Protein AF-A0AAV7IK36-F1 (afdb_monomer_lite)

Organism: Cotesia glomerata (NCBI:txid32391)

pLDDT: mean 75.47, std 23.09, range [23.2, 97.0]

Foldseek 3Di:
DAADQDQALLVQQPPAPEAEEEHHNYAHQDLCSLLSHPYLHQEYAHHPYNLVPDVCSVLSNCLSRVNYQYYNNDGDDPVSNVVSCCVPPNDLLVLLVVQLVLLVVLQVVADDDPDLLDDDPPDDFAAEEEEEEDPLLPLVVVLVVVCVVCVLAEDEQAKEKQDDDDDPDPVVVRYHHDHPVVVVVCSSNSQFLGWDADLNMIITRGSVSRSVCSVSVHYYYHYDYPSRLSNNCVVPVSYDYDYRDDPDVVVVVVSVCVVVVVVVVVVVVVDDDDPPPDDDDDDDDDDDDDDDDDPPVVVVVVVVVVVVVVVPPPDDDDDDDDDDD

Secondary structu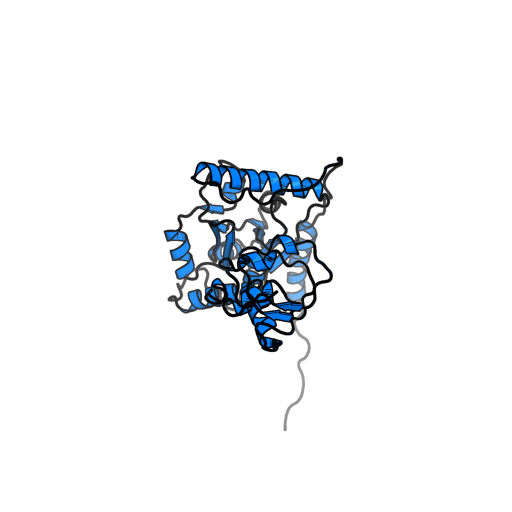re (DSSP, 8-state):
--SS-----GGGTT-TT--EEE--S-----GGGGGG--S--SEEE-TTSGGGGSTTHHHHHHHH-TT-SEETTEEPPHHHHHHHHHHHS--HHHHHHHHHHHHHHHHHHS----STT---TTSPPPPEEEEE-STTS-HHHHHHHHHHHSTTTEEEPPEEE-S-----STTGGGEEE--HHHHHHHHHTT-EEEEEEETTEEEEEETHHHHHHHHHT-EEEEE--HHHHHHHHHH-TTEEEEE---S-HHHHHHHHHHHHHHHHHHHHHTS-----S------------------HHHHHHHHHHHHHHTTSS------------

Sequence (325 aa):
MCHNNISSLKFLRDVHCLRLIDLKDNAIEDLMEVFHLDSLIYEIDLRNNPCTKWPNYKEIVLFSIPSAVFVDGSEVTESEMVSATITFNPPINLLASRGATQLTLLEQLNVPKIDDSMTSYDENSPPLIILSGPLAVKKLALGRHLFLKNSDKIKYCRSHTTRKNFTNNIENDGFYFVNHEEFHEMARNGEFLTIEEILGDSYGLHVSELVKLKKEKKIGITQLDLLATIQIKIRYPQVKLILVFTKNEEMHRQWIEDKLRIFRWIKNSSKNLWALSIHREYNINNVDSMVNKMNIVSTISNRVDVSSSYSSEIQYSNSKRFVHR

Radius of gyration: 27.06 Å; chains: 1; bounding box: 88×44×64 Å

Structure (mmCIF, N/CA/C/O backbone):
data_AF-A0AAV7IK36-F1
#
_entry.id   AF-A0AAV7IK36-F1
#
loop_
_atom_site.group_PDB
_atom_site.id
_atom_site.type_symbol
_atom_site.label_atom_id
_atom_site.label_alt_id
_atom_site.label_comp_id
_atom_site.label_asym_id
_atom_site.lab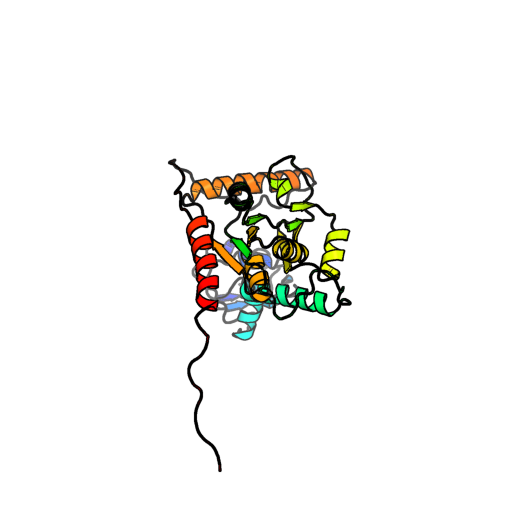el_entity_id
_atom_site.label_seq_id
_atom_site.pdbx_PDB_ins_code
_atom_site.Cartn_x
_atom_site.Cartn_y
_atom_site.Cartn_z
_atom_site.occupancy
_atom_site.B_iso_or_equiv
_atom_site.auth_seq_id
_atom_site.auth_comp_id
_atom_site.auth_asym_id
_atom_site.auth_atom_id
_atom_site.pdbx_PDB_model_num
ATOM 1 N N . MET A 1 1 ? 22.150 2.335 -35.779 1.00 50.84 1 MET A N 1
ATOM 2 C CA . MET A 1 1 ? 23.349 1.475 -35.874 1.00 50.84 1 MET A CA 1
ATOM 3 C C . MET A 1 1 ? 22.863 0.027 -35.857 1.00 50.84 1 MET A C 1
ATOM 5 O O . MET A 1 1 ? 22.999 -0.653 -34.845 1.00 50.84 1 MET A O 1
ATOM 9 N N . CYS A 1 2 ? 22.264 -0.449 -36.949 1.00 55.59 2 CYS A N 1
ATOM 10 C CA . CYS A 1 2 ? 21.876 -1.856 -37.064 1.00 55.59 2 CYS A CA 1
ATOM 11 C C . CYS A 1 2 ? 23.104 -2.739 -37.337 1.00 55.59 2 CYS A C 1
ATOM 13 O O . CYS A 1 2 ? 24.084 -2.255 -37.906 1.00 55.59 2 CYS A O 1
ATOM 15 N N . HIS A 1 3 ? 23.039 -4.017 -36.951 1.00 71.31 3 HIS A N 1
ATOM 16 C CA . HIS A 1 3 ? 24.076 -5.033 -37.199 1.00 71.31 3 HIS A CA 1
ATOM 17 C C . HIS A 1 3 ? 25.401 -4.786 -36.455 1.00 71.31 3 HIS A C 1
ATOM 19 O O . HIS A 1 3 ? 26.462 -4.667 -37.068 1.00 71.31 3 HIS A O 1
ATOM 25 N N . ASN A 1 4 ? 25.353 -4.712 -35.123 1.00 73.00 4 ASN A N 1
ATOM 26 C CA . ASN A 1 4 ? 26.551 -4.625 -34.279 1.00 73.00 4 ASN A CA 1
ATOM 27 C C . ASN A 1 4 ? 26.498 -5.665 -33.146 1.00 73.00 4 ASN A C 1
ATOM 29 O O . ASN A 1 4 ? 25.520 -6.378 -32.975 1.00 73.00 4 ASN A O 1
ATOM 33 N N . ASN A 1 5 ? 27.558 -5.749 -32.339 1.00 81.06 5 ASN A N 1
ATOM 34 C CA . ASN A 1 5 ? 27.579 -6.567 -31.119 1.00 81.06 5 ASN A CA 1
ATOM 35 C C . ASN A 1 5 ? 27.274 -5.718 -29.873 1.00 81.06 5 ASN A C 1
ATOM 37 O O . ASN A 1 5 ? 27.916 -5.881 -28.834 1.00 81.06 5 ASN A O 1
ATOM 41 N N . ILE A 1 6 ? 26.348 -4.757 -29.976 1.00 83.06 6 ILE A N 1
ATOM 42 C CA . ILE A 1 6 ? 25.999 -3.901 -28.838 1.00 83.06 6 ILE A CA 1
ATOM 43 C C . ILE A 1 6 ? 25.211 -4.738 -27.830 1.00 83.06 6 ILE A C 1
ATOM 45 O O . ILE A 1 6 ? 24.182 -5.316 -28.168 1.00 83.06 6 ILE A O 1
ATOM 49 N N . SER A 1 7 ? 25.700 -4.783 -26.593 1.00 84.62 7 SER A N 1
ATOM 50 C CA . SER A 1 7 ? 25.061 -5.476 -25.468 1.00 84.62 7 SER A CA 1
ATOM 51 C C . SER A 1 7 ? 24.636 -4.540 -24.334 1.00 84.62 7 SER A C 1
ATOM 53 O O . SER A 1 7 ? 23.906 -4.962 -23.445 1.00 84.62 7 SER A O 1
ATOM 55 N N . SER A 1 8 ? 25.065 -3.272 -24.359 1.00 86.12 8 SER A N 1
ATOM 56 C CA . SER A 1 8 ? 24.709 -2.263 -23.355 1.00 86.12 8 SER A CA 1
ATOM 57 C C . SER A 1 8 ? 24.447 -0.908 -24.001 1.00 86.12 8 SER A C 1
ATOM 59 O O . SER A 1 8 ? 25.167 -0.517 -24.915 1.00 86.12 8 SER A O 1
ATOM 61 N N . LEU A 1 9 ? 23.453 -0.180 -23.491 1.00 84.19 9 LEU A N 1
ATOM 62 C CA . LEU A 1 9 ? 23.014 1.140 -23.951 1.00 84.19 9 LEU A CA 1
ATOM 63 C C . LEU A 1 9 ? 23.494 2.284 -23.047 1.00 84.19 9 LEU A C 1
ATOM 65 O O . LEU A 1 9 ? 23.149 3.440 -23.274 1.00 84.19 9 LEU A O 1
ATOM 69 N N . LYS A 1 10 ? 24.342 2.007 -22.048 1.00 84.44 10 LYS A N 1
ATOM 70 C CA . LYS A 1 10 ? 24.858 3.016 -21.097 1.00 84.44 10 LYS A CA 1
ATOM 71 C C . LYS A 1 10 ? 25.536 4.212 -21.757 1.00 84.44 10 LYS A C 1
ATOM 73 O O . LYS A 1 10 ? 25.504 5.309 -21.208 1.00 84.44 10 LYS A O 1
ATOM 78 N N . PHE A 1 11 ? 26.138 4.011 -22.927 1.00 82.56 11 PHE A N 1
ATOM 79 C CA . PHE A 1 11 ? 26.788 5.077 -23.687 1.00 82.56 11 PHE A CA 1
ATOM 80 C C . PHE A 1 11 ? 25.801 6.123 -24.242 1.00 82.56 11 PHE A C 1
ATOM 82 O O . PHE A 1 11 ? 26.238 7.174 -24.701 1.00 82.56 11 PHE A O 1
ATOM 89 N N . LEU A 1 12 ? 24.491 5.854 -24.196 1.00 82.12 12 LEU A N 1
ATOM 90 C CA . LEU A 1 12 ? 23.428 6.747 -24.667 1.00 82.12 12 LEU A CA 1
ATOM 91 C C . LEU A 1 12 ? 22.782 7.590 -23.556 1.00 82.12 12 LEU A C 1
ATOM 93 O O . LEU A 1 12 ? 21.915 8.407 -23.862 1.00 82.12 12 LEU A O 1
ATOM 97 N N . ARG A 1 13 ? 23.216 7.437 -22.296 1.00 77.50 13 ARG A N 1
ATOM 98 C CA . ARG A 1 13 ? 22.594 8.075 -21.122 1.00 77.50 13 ARG A CA 1
ATOM 99 C C . ARG A 1 13 ? 22.476 9.597 -21.215 1.00 77.50 13 ARG A C 1
ATOM 101 O O . ARG A 1 13 ? 21.443 10.146 -20.861 1.00 77.50 13 ARG A O 1
ATOM 108 N N . ASP A 1 14 ? 23.479 10.265 -21.773 1.00 77.81 14 ASP A N 1
ATOM 109 C CA . ASP A 1 14 ? 23.528 11.735 -21.810 1.00 77.81 14 ASP A CA 1
ATOM 110 C C . ASP A 1 14 ? 23.177 12.315 -23.194 1.00 77.81 14 ASP A C 1
ATOM 112 O O . ASP A 1 14 ? 23.474 13.471 -23.509 1.00 77.81 14 ASP A O 1
ATOM 116 N N . VAL A 1 15 ? 22.573 11.510 -24.076 1.00 78.31 15 VAL A N 1
ATOM 117 C CA . VAL A 1 15 ? 22.315 11.912 -25.463 1.00 78.31 15 VAL A CA 1
ATOM 118 C C . VAL A 1 15 ? 20.877 12.398 -25.636 1.00 78.31 15 VAL A C 1
ATOM 120 O O . VAL A 1 15 ? 20.016 11.689 -26.139 1.00 78.31 15 VAL A O 1
ATOM 123 N N . HIS A 1 16 ? 20.618 13.654 -25.277 1.00 77.00 16 HIS A N 1
ATOM 124 C CA . HIS A 1 16 ? 19.259 14.220 -25.239 1.00 77.00 16 HIS A CA 1
ATOM 125 C C . HIS A 1 16 ? 18.636 14.555 -26.608 1.00 77.00 16 HIS A C 1
ATOM 127 O O . HIS A 1 16 ? 17.432 14.792 -26.694 1.00 77.00 16 HIS A O 1
ATOM 133 N N . CYS A 1 17 ? 19.429 14.585 -27.683 1.00 81.06 17 CYS A N 1
ATOM 134 C CA . CYS A 1 17 ? 18.962 14.970 -29.021 1.00 81.06 17 CYS A CA 1
ATOM 135 C C . CYS A 1 17 ? 18.544 13.781 -29.903 1.00 81.06 17 CYS A C 1
ATOM 137 O O . CYS A 1 17 ? 18.132 13.993 -31.046 1.00 81.06 17 CYS A O 1
ATOM 139 N N . LEU A 1 18 ? 18.678 12.541 -29.419 1.00 82.81 18 LEU A N 1
ATOM 140 C CA . LEU A 1 18 ? 18.300 11.362 -30.193 1.00 82.81 18 LEU A CA 1
ATOM 141 C C . LEU A 1 18 ? 16.784 11.273 -30.343 1.00 82.81 18 LEU A C 1
ATOM 143 O O . LEU A 1 18 ? 16.041 11.346 -29.370 1.00 82.81 18 LEU A O 1
ATOM 147 N N . ARG A 1 19 ? 16.349 11.101 -31.593 1.00 86.56 19 ARG A N 1
ATOM 148 C CA . ARG A 1 19 ? 14.939 10.908 -31.955 1.00 86.56 19 ARG A CA 1
ATOM 149 C C . ARG A 1 19 ? 14.671 9.552 -32.592 1.00 86.56 19 ARG A C 1
ATOM 151 O O . ARG A 1 19 ? 13.588 9.023 -32.411 1.00 86.56 19 ARG A O 1
ATOM 158 N N . LEU A 1 20 ? 15.629 8.995 -33.325 1.00 89.44 20 LEU A N 1
ATOM 159 C CA . LEU A 1 20 ? 15.491 7.701 -33.989 1.00 89.44 20 LEU A CA 1
ATOM 160 C C . LEU A 1 20 ? 16.655 6.812 -33.572 1.00 89.44 20 LEU A C 1
ATOM 162 O O . LEU A 1 20 ? 17.816 7.213 -33.688 1.00 89.44 20 LEU A O 1
ATOM 166 N N . ILE A 1 21 ? 16.337 5.616 -33.085 1.00 88.94 21 ILE A N 1
ATOM 167 C CA . ILE A 1 21 ? 17.311 4.631 -32.632 1.00 88.94 21 ILE A CA 1
ATOM 168 C C . ILE A 1 21 ? 17.033 3.291 -33.315 1.00 88.94 21 ILE A C 1
ATOM 170 O O . ILE A 1 21 ? 16.133 2.550 -32.942 1.00 88.94 21 ILE A O 1
ATOM 174 N N . ASP A 1 22 ? 17.865 2.961 -34.298 1.00 89.81 22 ASP A N 1
ATOM 175 C CA . ASP A 1 22 ? 17.895 1.630 -34.904 1.00 89.81 22 ASP A CA 1
ATOM 176 C C . ASP A 1 22 ? 18.978 0.780 -34.219 1.00 89.81 22 ASP A C 1
ATOM 178 O O . ASP A 1 22 ? 20.180 1.013 -34.420 1.00 89.81 22 ASP A O 1
ATOM 182 N N . LEU A 1 23 ? 18.540 -0.164 -33.385 1.00 89.06 23 LEU A N 1
ATOM 183 C CA . LEU A 1 23 ? 19.340 -1.155 -32.658 1.00 89.06 23 LEU A CA 1
ATOM 184 C C . LEU A 1 23 ? 19.031 -2.579 -33.135 1.00 89.06 23 LEU A C 1
ATOM 186 O O . LEU A 1 23 ? 19.345 -3.551 -32.439 1.00 89.06 23 LEU A O 1
ATOM 190 N N . LYS A 1 24 ? 18.462 -2.729 -34.331 1.00 90.56 24 LYS A N 1
ATOM 191 C CA . LYS A 1 24 ? 18.174 -4.037 -34.902 1.00 90.56 24 LYS A CA 1
ATOM 192 C C . LYS A 1 24 ? 19.445 -4.876 -35.049 1.00 90.56 24 LYS A C 1
ATOM 194 O O . LYS A 1 24 ? 20.517 -4.339 -35.346 1.00 90.56 24 LYS A O 1
ATOM 199 N N . ASP A 1 25 ? 19.313 -6.189 -34.877 1.00 88.44 25 ASP A N 1
ATOM 200 C CA . ASP A 1 25 ? 20.399 -7.152 -35.095 1.00 88.44 25 ASP A CA 1
ATOM 201 C C . ASP A 1 25 ? 21.612 -6.852 -34.187 1.00 88.44 25 ASP A C 1
ATOM 203 O O . ASP A 1 25 ? 22.734 -6.649 -34.653 1.00 88.44 25 ASP A O 1
ATOM 207 N N . ASN A 1 26 ? 21.357 -6.770 -32.875 1.00 90.06 26 ASN A N 1
ATOM 208 C CA . ASN A 1 26 ? 22.362 -6.585 -31.825 1.00 90.06 26 ASN A CA 1
ATOM 209 C C . ASN A 1 26 ? 22.289 -7.709 -30.768 1.00 90.06 26 ASN A C 1
ATOM 211 O O . ASN A 1 26 ? 21.554 -8.687 -30.916 1.00 90.06 26 ASN A O 1
ATOM 215 N N . ALA A 1 27 ? 23.084 -7.595 -29.701 1.00 89.38 27 ALA A N 1
ATOM 216 C CA . ALA A 1 27 ? 23.211 -8.596 -28.643 1.00 89.38 27 ALA A CA 1
ATOM 217 C C . ALA A 1 27 ? 22.658 -8.099 -27.291 1.00 89.38 27 ALA A C 1
ATOM 219 O O . ALA A 1 27 ? 23.205 -8.426 -26.237 1.00 89.38 27 ALA A O 1
ATOM 220 N N . ILE A 1 28 ? 21.591 -7.291 -27.306 1.00 89.12 28 ILE A N 1
ATOM 221 C CA . ILE A 1 28 ? 20.968 -6.765 -26.083 1.00 89.12 28 ILE A CA 1
ATOM 222 C C . ILE A 1 28 ? 20.142 -7.877 -25.431 1.00 89.12 28 ILE A C 1
ATOM 224 O O . ILE A 1 28 ? 19.077 -8.255 -25.923 1.00 89.12 28 ILE A O 1
ATOM 228 N N . GLU A 1 29 ? 20.646 -8.423 -24.328 1.00 88.38 29 GLU A N 1
ATOM 229 C CA . GLU A 1 29 ? 19.966 -9.471 -23.561 1.00 88.38 29 GLU A CA 1
ATOM 230 C C . GLU A 1 29 ? 19.088 -8.903 -22.444 1.00 88.38 29 GLU A C 1
ATOM 232 O O . GLU A 1 29 ? 17.954 -9.353 -22.270 1.00 88.38 29 GLU A O 1
ATOM 237 N N . ASP A 1 30 ? 19.592 -7.894 -21.731 1.00 85.50 30 ASP A N 1
ATOM 238 C CA . ASP A 1 30 ? 18.890 -7.237 -20.633 1.00 85.50 30 ASP A CA 1
ATOM 239 C C . ASP A 1 30 ? 18.020 -6.086 -21.150 1.00 85.50 30 ASP A C 1
ATOM 241 O O . ASP A 1 30 ? 18.520 -5.066 -21.629 1.00 85.50 30 ASP A O 1
ATOM 245 N N . LEU A 1 31 ? 16.699 -6.239 -21.035 1.00 84.81 31 LEU A N 1
ATOM 246 C CA . LEU A 1 31 ? 15.745 -5.202 -21.426 1.00 84.81 31 LEU A CA 1
ATOM 247 C C . LEU A 1 31 ? 15.853 -3.949 -20.542 1.00 84.81 31 LEU A C 1
ATOM 249 O O . LEU A 1 31 ? 15.466 -2.860 -20.966 1.00 84.81 31 LEU A O 1
ATOM 253 N N . MET A 1 32 ? 16.430 -4.067 -19.342 1.00 82.31 32 MET A N 1
ATOM 254 C CA . MET A 1 32 ? 16.629 -2.928 -18.449 1.00 82.31 32 MET A CA 1
ATOM 255 C C . MET A 1 32 ? 17.611 -1.891 -19.011 1.00 82.31 32 MET A C 1
ATOM 257 O O . MET A 1 32 ? 17.613 -0.746 -18.563 1.00 82.31 32 MET A O 1
ATOM 261 N N . GLU A 1 33 ? 18.408 -2.239 -20.024 1.00 83.19 33 GLU A N 1
ATOM 262 C CA . GLU A 1 33 ? 19.288 -1.282 -20.700 1.00 83.19 33 GLU A CA 1
ATOM 263 C C . GLU A 1 33 ? 18.497 -0.135 -21.362 1.00 83.19 33 GLU A C 1
ATOM 265 O O . GLU A 1 33 ? 19.028 0.963 -21.515 1.00 83.19 33 GLU A O 1
ATOM 270 N N . VAL A 1 34 ? 17.208 -0.332 -21.674 1.00 83.50 34 VAL A N 1
ATOM 271 C CA . VAL A 1 34 ? 16.316 0.714 -22.207 1.00 83.50 34 VAL A CA 1
ATOM 272 C C . VAL A 1 34 ? 16.111 1.863 -21.206 1.00 83.50 34 VAL A C 1
ATOM 274 O O . VAL A 1 34 ? 15.931 3.003 -21.622 1.00 83.50 34 VAL A O 1
ATOM 277 N N . PHE A 1 35 ? 16.240 1.629 -19.893 1.00 79.75 35 PHE A N 1
ATOM 278 C CA . PHE A 1 35 ? 16.180 2.694 -18.875 1.00 79.75 35 PHE A CA 1
ATOM 279 C C . PHE A 1 35 ? 17.391 3.633 -18.887 1.00 79.75 35 PHE A C 1
ATOM 281 O O . PHE A 1 35 ? 17.427 4.601 -18.135 1.00 79.75 35 PHE A O 1
ATOM 288 N N . HIS A 1 36 ? 18.413 3.349 -19.695 1.00 80.88 36 HIS A N 1
ATOM 289 C CA . HIS A 1 36 ? 19.501 4.291 -19.935 1.00 80.88 36 HIS A CA 1
ATOM 290 C C . HIS A 1 36 ? 19.162 5.326 -21.008 1.00 80.88 36 HIS A C 1
ATOM 292 O O . HIS A 1 36 ? 19.981 6.193 -21.275 1.00 80.88 36 HIS A O 1
ATOM 298 N N . LEU A 1 37 ? 17.992 5.249 -21.635 1.00 80.50 37 LEU A N 1
ATOM 299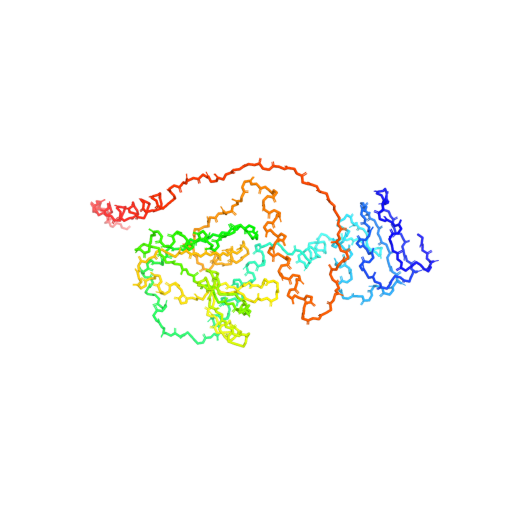 C CA . LEU A 1 37 ? 17.590 6.164 -22.689 1.00 80.50 37 LEU A CA 1
ATOM 300 C C . LEU A 1 37 ? 16.788 7.335 -22.105 1.00 80.50 37 LEU A C 1
ATOM 302 O O . LEU A 1 37 ? 15.565 7.299 -22.056 1.00 80.50 37 LEU A O 1
ATOM 306 N N . ASP A 1 38 ? 17.482 8.404 -21.711 1.00 68.81 38 ASP A N 1
ATOM 307 C CA . ASP A 1 38 ? 16.874 9.608 -21.113 1.00 68.81 38 ASP A CA 1
ATOM 308 C C . ASP A 1 38 ? 16.457 10.668 -22.165 1.00 68.81 38 ASP A C 1
ATOM 310 O O . ASP A 1 38 ? 16.406 11.870 -21.888 1.00 68.81 38 ASP A O 1
ATOM 314 N N . SER A 1 39 ? 16.197 10.256 -23.411 1.00 71.75 39 SER A N 1
ATOM 315 C CA . SER A 1 39 ? 15.910 11.157 -24.541 1.00 71.75 39 SER A CA 1
ATOM 316 C C . SER A 1 39 ? 14.495 11.010 -25.100 1.00 71.75 39 SER A C 1
ATOM 318 O O . SER A 1 39 ? 13.840 9.983 -24.931 1.00 71.75 39 SER A O 1
ATOM 320 N N . LEU A 1 40 ? 14.014 12.064 -25.772 1.00 82.38 40 LEU A N 1
ATOM 321 C CA . LEU A 1 40 ? 12.714 12.085 -26.456 1.00 82.38 40 LEU A CA 1
ATOM 322 C C . LEU A 1 40 ? 12.784 11.294 -27.770 1.00 82.38 40 LEU A C 1
ATOM 324 O O . LEU A 1 40 ? 12.802 11.864 -28.867 1.00 82.38 40 LEU A O 1
ATOM 328 N N . ILE A 1 41 ? 12.864 9.975 -27.637 1.00 88.44 41 ILE A N 1
ATOM 329 C CA . ILE A 1 41 ? 12.954 9.042 -28.752 1.00 88.44 41 ILE A CA 1
ATOM 330 C C . ILE A 1 41 ? 11.576 8.900 -29.387 1.00 88.44 41 ILE A C 1
ATOM 332 O O . ILE A 1 41 ? 10.621 8.461 -28.758 1.00 88.44 41 ILE A O 1
ATOM 336 N N . TYR A 1 42 ? 11.505 9.259 -30.661 1.00 90.44 42 TYR A N 1
ATOM 337 C CA . TYR A 1 42 ? 10.330 9.143 -31.510 1.00 90.44 42 TYR A CA 1
ATOM 338 C C . TYR A 1 42 ? 10.182 7.734 -32.104 1.00 90.44 42 TYR A C 1
ATOM 340 O O . TYR A 1 42 ? 9.068 7.230 -32.215 1.00 90.44 42 TYR A O 1
ATOM 348 N N . GLU A 1 43 ? 11.290 7.090 -32.471 1.00 93.56 43 GLU A N 1
ATOM 349 C CA . GLU A 1 43 ? 11.294 5.762 -33.092 1.00 93.56 43 GLU A CA 1
ATOM 350 C C . GLU A 1 43 ? 12.423 4.893 -32.532 1.00 93.56 43 GLU A C 1
ATOM 352 O O . GLU A 1 43 ? 13.573 5.337 -32.446 1.00 93.56 43 GLU A O 1
ATOM 357 N N . ILE A 1 44 ? 12.093 3.649 -32.173 1.00 92.62 44 ILE A N 1
ATOM 358 C CA . ILE A 1 44 ? 13.053 2.648 -31.702 1.00 92.62 44 ILE A CA 1
ATOM 359 C C . ILE A 1 44 ? 12.814 1.286 -32.365 1.00 92.62 44 ILE A C 1
ATOM 361 O O . ILE A 1 44 ? 11.686 0.804 -32.435 1.00 92.62 44 ILE A O 1
ATOM 365 N N . ASP A 1 45 ? 13.885 0.645 -32.830 1.00 92.69 45 ASP A N 1
ATOM 366 C CA . ASP A 1 45 ? 13.862 -0.720 -33.370 1.00 92.69 45 ASP A CA 1
ATOM 367 C C . ASP A 1 45 ? 14.874 -1.590 -32.622 1.00 92.69 45 ASP A C 1
ATOM 369 O O . ASP A 1 45 ? 16.074 -1.318 -32.627 1.00 92.69 45 ASP A O 1
ATOM 373 N N . LEU A 1 46 ? 14.379 -2.630 -31.964 1.00 92.75 46 LEU A N 1
ATOM 374 C CA . LEU A 1 46 ? 15.138 -3.604 -31.183 1.00 92.75 46 LEU A CA 1
ATOM 375 C C . LEU A 1 46 ? 14.951 -5.022 -31.743 1.00 92.75 46 LEU A C 1
ATOM 377 O O . LEU A 1 46 ? 15.384 -5.995 -31.114 1.00 92.75 46 LEU A O 1
ATOM 381 N N . ARG A 1 47 ? 14.345 -5.185 -32.929 1.00 93.00 47 ARG A N 1
ATOM 382 C CA . ARG A 1 47 ? 14.113 -6.509 -33.525 1.00 93.00 47 ARG A CA 1
ATOM 383 C C . ARG A 1 47 ? 15.418 -7.294 -33.636 1.00 93.00 47 ARG A C 1
ATOM 385 O O . ARG A 1 47 ? 16.503 -6.745 -33.826 1.00 93.00 47 ARG A O 1
ATOM 392 N N . ASN A 1 48 ? 15.298 -8.612 -33.527 1.00 90.38 48 ASN A N 1
ATOM 393 C CA . ASN A 1 48 ? 16.422 -9.550 -33.558 1.00 90.38 48 ASN A CA 1
ATOM 394 C C . ASN A 1 48 ? 17.435 -9.393 -32.404 1.00 90.38 48 ASN A C 1
ATOM 396 O O . ASN A 1 48 ? 18.534 -9.932 -32.494 1.00 90.38 48 ASN A O 1
ATOM 400 N N . ASN A 1 49 ? 17.060 -8.741 -31.298 1.00 90.69 49 ASN A N 1
ATOM 401 C CA . ASN A 1 49 ? 17.798 -8.817 -30.033 1.00 90.69 49 ASN A CA 1
ATOM 402 C C . ASN A 1 49 ? 17.209 -9.896 -29.104 1.00 90.69 49 ASN A C 1
ATOM 404 O O . ASN A 1 49 ? 15.990 -10.106 -29.114 1.00 90.69 49 ASN A O 1
ATOM 408 N N . PRO A 1 50 ? 18.014 -10.555 -28.248 1.00 90.94 50 PRO A N 1
ATOM 409 C CA . PRO A 1 50 ? 17.498 -11.509 -27.262 1.00 90.94 50 PRO A CA 1
ATOM 410 C C . PRO A 1 50 ? 16.443 -10.923 -26.303 1.00 90.94 50 PRO A C 1
ATOM 412 O O . PRO A 1 50 ? 15.514 -11.640 -25.924 1.00 90.94 50 PRO A O 1
ATOM 415 N N . CYS A 1 51 ? 16.524 -9.627 -25.972 1.00 89.25 51 CYS A N 1
ATOM 416 C CA . CYS A 1 51 ? 15.567 -8.934 -25.100 1.00 89.25 51 CYS A CA 1
ATOM 417 C C . CYS A 1 51 ? 14.117 -8.946 -25.623 1.00 89.25 51 CYS A C 1
ATOM 419 O O . CYS A 1 51 ? 13.180 -8.893 -24.830 1.00 89.25 51 CYS A O 1
ATOM 421 N N . THR A 1 52 ? 13.906 -9.118 -26.933 1.00 90.69 52 THR A N 1
ATOM 422 C CA . THR A 1 52 ? 12.563 -9.200 -27.548 1.00 90.69 52 THR A CA 1
ATOM 423 C C . THR A 1 52 ? 11.735 -10.396 -27.066 1.00 90.69 52 THR A C 1
ATOM 425 O O . THR A 1 52 ? 10.518 -10.417 -27.228 1.00 90.69 52 THR A O 1
ATOM 428 N N . LYS A 1 53 ? 12.375 -11.401 -26.452 1.00 91.50 53 LYS A N 1
ATOM 429 C CA . LYS A 1 53 ? 11.709 -12.588 -25.889 1.00 91.50 53 LYS A CA 1
ATOM 430 C C . LYS A 1 53 ? 11.204 -12.387 -24.457 1.00 91.50 53 LYS A C 1
ATOM 432 O O . LYS A 1 53 ? 10.621 -13.312 -23.893 1.00 91.50 53 LYS A O 1
ATOM 437 N N . TRP A 1 54 ? 11.463 -11.232 -23.844 1.00 89.88 54 TRP A N 1
ATOM 438 C CA . TRP A 1 54 ? 11.044 -10.963 -22.471 1.00 89.88 54 TRP A CA 1
ATOM 439 C C . TRP A 1 54 ? 9.515 -10.864 -22.355 1.00 89.88 54 TRP A C 1
ATOM 441 O O . TRP A 1 54 ? 8.850 -10.373 -23.272 1.00 89.88 54 TRP A O 1
ATOM 451 N N . PRO A 1 55 ? 8.931 -11.300 -21.223 1.00 89.19 55 PRO A N 1
ATOM 452 C CA . PRO A 1 55 ? 7.513 -11.086 -20.966 1.00 89.19 55 PRO A CA 1
ATOM 453 C C . PRO A 1 55 ? 7.224 -9.584 -20.882 1.00 89.19 55 PRO A C 1
ATOM 455 O O . PRO A 1 55 ? 7.988 -8.836 -20.274 1.00 89.19 55 PRO A O 1
ATOM 458 N N . ASN A 1 56 ? 6.109 -9.155 -21.473 1.00 87.56 56 ASN A N 1
ATOM 459 C CA . ASN A 1 56 ? 5.703 -7.748 -21.556 1.00 87.56 56 ASN A CA 1
ATOM 460 C C . ASN A 1 56 ? 6.759 -6.835 -22.208 1.00 87.56 56 ASN A C 1
ATOM 462 O O . ASN A 1 56 ? 6.863 -5.660 -21.862 1.00 87.56 56 ASN A O 1
ATOM 466 N N . TYR A 1 57 ? 7.582 -7.379 -23.113 1.00 92.06 57 TYR A N 1
ATOM 467 C CA . TYR A 1 57 ? 8.668 -6.641 -23.759 1.00 92.06 57 TYR A CA 1
ATOM 468 C C . TYR A 1 57 ? 8.192 -5.299 -24.339 1.00 92.06 57 TYR A C 1
ATOM 470 O O . TYR A 1 57 ? 8.765 -4.256 -24.023 1.00 92.06 57 TYR A O 1
ATOM 478 N N . LYS A 1 58 ? 7.112 -5.314 -25.132 1.00 91.50 58 LYS A N 1
ATOM 479 C CA . LYS A 1 58 ? 6.591 -4.107 -25.782 1.00 91.50 58 LYS A CA 1
ATOM 480 C C . LYS A 1 58 ? 6.117 -3.098 -24.738 1.00 91.50 58 LYS A C 1
ATOM 482 O O . LYS A 1 58 ? 6.464 -1.927 -24.820 1.00 91.50 58 LYS A O 1
ATOM 487 N N . GLU A 1 59 ? 5.384 -3.541 -23.723 1.00 87.94 59 GLU A N 1
ATOM 488 C CA . GLU A 1 59 ? 4.882 -2.676 -22.661 1.00 87.94 59 GLU A CA 1
ATOM 489 C C . GLU A 1 59 ? 6.017 -2.060 -21.832 1.00 87.94 59 GLU A C 1
ATOM 491 O O . GLU A 1 59 ? 5.907 -0.904 -21.434 1.00 87.94 59 GLU A O 1
ATOM 496 N N . ILE A 1 60 ? 7.111 -2.789 -21.585 1.00 86.50 60 ILE A N 1
ATOM 497 C CA . ILE A 1 60 ? 8.288 -2.255 -20.881 1.00 86.50 60 ILE A CA 1
ATOM 498 C C . ILE A 1 60 ? 8.941 -1.158 -21.721 1.00 86.50 60 ILE A C 1
ATOM 500 O O . ILE A 1 60 ? 9.200 -0.080 -21.198 1.00 86.50 60 ILE A O 1
ATOM 504 N N . VAL A 1 61 ? 9.145 -1.392 -23.023 1.00 89.62 61 VAL A N 1
ATOM 505 C CA . VAL A 1 61 ? 9.710 -0.380 -23.932 1.00 89.62 61 VAL A CA 1
ATOM 506 C C . VAL A 1 61 ? 8.841 0.879 -23.957 1.00 89.62 61 VAL A C 1
ATOM 508 O O . VAL A 1 61 ? 9.364 1.979 -23.803 1.00 89.62 61 VAL A O 1
ATOM 511 N N . LEU A 1 62 ? 7.520 0.727 -24.081 1.00 89.69 62 LEU A N 1
ATOM 512 C CA . LEU A 1 62 ? 6.576 1.851 -24.080 1.00 89.69 62 LEU A CA 1
ATOM 513 C C . LEU A 1 62 ? 6.531 2.593 -22.740 1.00 89.69 62 LEU A C 1
ATOM 515 O O . LEU A 1 62 ? 6.401 3.814 -22.710 1.00 89.69 62 LEU A O 1
ATOM 519 N N . PHE A 1 63 ? 6.650 1.872 -21.625 1.00 84.38 63 PHE A N 1
ATOM 520 C CA . PHE A 1 63 ? 6.697 2.477 -20.299 1.00 84.38 63 PHE A CA 1
ATOM 521 C C . PHE A 1 63 ? 8.001 3.247 -20.061 1.00 84.38 63 PHE A C 1
ATOM 523 O O . PHE A 1 63 ? 7.974 4.339 -19.494 1.00 84.38 63 PHE A O 1
ATOM 530 N N . SER A 1 64 ? 9.134 2.696 -20.502 1.00 83.62 64 SER A N 1
ATOM 531 C CA . SER A 1 64 ? 10.444 3.340 -20.400 1.00 83.62 64 SER A CA 1
ATOM 532 C C . SER A 1 64 ? 10.576 4.536 -21.345 1.00 83.62 64 SER A C 1
ATOM 534 O O . SER A 1 64 ? 11.191 5.532 -20.975 1.00 83.62 64 SER A O 1
ATOM 536 N N . ILE A 1 65 ? 9.984 4.463 -22.542 1.00 86.06 65 ILE A N 1
ATOM 537 C CA . ILE A 1 65 ? 10.059 5.498 -23.580 1.00 86.06 65 ILE A CA 1
ATOM 538 C C . ILE A 1 65 ? 8.643 5.964 -23.955 1.00 86.06 65 ILE A C 1
ATOM 540 O O . ILE A 1 65 ? 8.140 5.653 -25.036 1.00 86.06 65 ILE A O 1
ATOM 544 N N . PRO A 1 66 ? 7.992 6.786 -23.115 1.00 85.06 66 PRO A N 1
ATOM 545 C CA . PRO A 1 66 ? 6.622 7.228 -23.368 1.00 85.06 66 PRO A CA 1
ATOM 546 C C . PRO A 1 66 ? 6.474 8.196 -24.553 1.00 85.06 66 PRO A C 1
ATOM 548 O O . PRO A 1 66 ? 5.359 8.570 -24.903 1.00 85.06 66 PRO A O 1
ATOM 551 N N . SER A 1 67 ? 7.588 8.627 -25.154 1.00 88.75 67 SER A N 1
ATOM 552 C CA . SER A 1 67 ? 7.612 9.498 -26.338 1.00 88.75 67 SER A CA 1
ATOM 553 C C . SER A 1 67 ? 7.669 8.742 -27.672 1.00 88.75 67 SER A C 1
ATOM 555 O O . SER A 1 67 ? 7.535 9.378 -28.720 1.00 88.75 67 SER A O 1
ATOM 557 N N . ALA A 1 68 ? 7.832 7.413 -27.645 1.00 90.56 68 ALA A N 1
ATOM 558 C CA . ALA A 1 68 ? 7.946 6.600 -28.848 1.00 90.56 68 ALA A CA 1
ATOM 559 C C . ALA A 1 68 ? 6.608 6.517 -29.596 1.00 90.56 68 ALA A C 1
ATOM 561 O O . ALA A 1 68 ? 5.595 6.089 -29.048 1.00 90.56 68 ALA A O 1
ATOM 562 N N . VAL A 1 69 ? 6.629 6.896 -30.873 1.00 92.69 69 VAL A N 1
ATOM 563 C CA . VAL A 1 69 ? 5.503 6.770 -31.811 1.00 92.69 69 VAL A CA 1
ATOM 564 C C . VAL A 1 69 ? 5.634 5.500 -32.645 1.00 92.69 69 VAL A C 1
ATOM 566 O O . VAL A 1 69 ? 4.629 4.904 -33.019 1.00 92.69 69 VAL A O 1
ATOM 569 N N . PHE A 1 70 ? 6.865 5.043 -32.884 1.00 94.62 70 PHE A N 1
ATOM 570 C CA . PHE A 1 70 ? 7.146 3.800 -33.596 1.00 94.62 70 PHE A CA 1
ATOM 571 C C . PHE A 1 70 ? 8.044 2.886 -32.762 1.00 94.62 70 PHE A C 1
ATOM 573 O O . PHE A 1 70 ? 9.113 3.295 -32.305 1.00 94.62 70 PHE A O 1
ATOM 580 N N . VAL A 1 71 ? 7.619 1.633 -32.593 1.00 93.56 71 VAL A N 1
ATOM 581 C CA . VAL A 1 71 ? 8.402 0.570 -31.949 1.00 93.56 71 VAL A CA 1
ATOM 582 C C . VAL A 1 71 ? 8.467 -0.628 -32.885 1.00 93.56 71 VAL A C 1
ATOM 584 O O . VAL A 1 71 ? 7.435 -1.125 -33.337 1.00 93.56 71 VAL A O 1
ATOM 587 N N . ASP A 1 72 ? 9.679 -1.090 -33.190 1.00 93.19 72 ASP A N 1
ATOM 588 C CA . ASP A 1 72 ? 9.940 -2.254 -34.049 1.00 93.19 72 ASP A CA 1
ATOM 589 C C . ASP A 1 72 ? 9.287 -2.142 -35.445 1.00 93.19 72 ASP A C 1
ATOM 591 O O . ASP A 1 72 ? 8.869 -3.129 -36.060 1.00 93.19 72 ASP A O 1
ATOM 595 N N . GLY A 1 73 ? 9.191 -0.906 -35.950 1.00 89.50 73 GLY A N 1
ATOM 596 C CA . GLY A 1 73 ? 8.563 -0.564 -37.229 1.00 89.50 73 GLY A CA 1
ATOM 597 C C . GLY A 1 73 ? 7.030 -0.554 -37.213 1.00 89.50 73 GLY A C 1
ATOM 598 O O . GLY A 1 73 ? 6.421 -0.425 -38.273 1.00 89.50 73 GLY A O 1
ATOM 599 N N . SER A 1 74 ? 6.401 -0.702 -36.044 1.00 92.88 74 SER A N 1
ATOM 600 C CA . SER A 1 74 ? 4.949 -0.596 -35.867 1.00 92.88 74 SER A CA 1
ATOM 601 C C . SER A 1 74 ? 4.589 0.711 -35.167 1.00 92.88 74 SER A C 1
ATOM 603 O O . SER A 1 74 ? 5.239 1.088 -34.192 1.00 92.88 74 SER A O 1
ATOM 605 N N . GLU A 1 75 ? 3.542 1.385 -35.644 1.00 95.06 75 GLU A N 1
ATOM 606 C CA . GLU A 1 75 ? 2.980 2.550 -34.958 1.00 95.06 75 GLU A CA 1
ATOM 607 C C . GLU A 1 75 ? 2.384 2.125 -33.611 1.00 95.06 75 GLU A C 1
ATOM 609 O O . GLU A 1 75 ? 1.708 1.097 -33.503 1.00 95.06 75 GLU A O 1
ATOM 614 N N . VAL A 1 76 ? 2.671 2.904 -32.575 1.00 94.31 76 VAL A N 1
ATOM 615 C CA . VAL A 1 76 ? 2.179 2.674 -31.222 1.00 94.31 76 VAL A CA 1
ATOM 616 C C . VAL A 1 76 ? 0.794 3.287 -31.088 1.00 94.31 76 VAL A C 1
ATOM 618 O O . VAL A 1 76 ? 0.596 4.478 -31.320 1.00 94.31 76 VAL A O 1
ATOM 621 N N . THR A 1 77 ? -0.175 2.485 -30.657 1.00 94.62 77 THR A N 1
ATOM 622 C CA . THR A 1 77 ? -1.533 2.987 -30.417 1.00 94.62 77 THR A CA 1
ATOM 623 C C . THR A 1 77 ? -1.678 3.588 -29.017 1.00 94.62 77 THR A C 1
ATOM 625 O O . THR A 1 77 ? -1.024 3.160 -28.062 1.00 94.62 77 THR A O 1
ATOM 628 N N . GLU A 1 78 ? -2.614 4.528 -28.844 1.00 91.19 78 GLU A N 1
ATOM 629 C CA . GLU A 1 78 ? -2.932 5.090 -27.519 1.00 91.19 78 GLU A CA 1
ATOM 630 C C . GLU A 1 78 ? -3.330 4.001 -26.509 1.00 91.19 78 GLU A C 1
ATOM 632 O O . GLU A 1 78 ? -2.958 4.060 -25.337 1.00 91.19 78 GLU A O 1
ATOM 637 N N . SER A 1 79 ? -4.045 2.965 -26.963 1.00 93.25 79 SER A N 1
ATOM 638 C CA . SER A 1 79 ? -4.447 1.839 -26.114 1.00 93.25 79 SER A CA 1
ATOM 639 C C . SER A 1 79 ? -3.247 1.057 -25.573 1.00 93.25 79 SER A C 1
ATOM 641 O O . SER A 1 79 ? -3.281 0.611 -24.426 1.00 93.25 79 SER A O 1
ATOM 643 N N . GLU A 1 80 ? -2.193 0.878 -26.370 1.00 93.06 80 GLU A N 1
ATOM 644 C CA . GLU A 1 80 ? -0.969 0.188 -25.945 1.00 93.06 80 GLU A CA 1
ATOM 645 C C . GLU A 1 80 ? -0.185 1.028 -24.934 1.00 93.06 80 GLU A C 1
ATOM 647 O O . GLU A 1 80 ? 0.231 0.504 -23.901 1.00 93.06 80 GLU A O 1
ATOM 652 N N . MET A 1 81 ? -0.075 2.340 -25.168 1.00 89.06 81 MET A N 1
ATOM 653 C CA . MET A 1 81 ? 0.541 3.284 -24.225 1.00 89.06 81 MET A CA 1
ATOM 654 C C . MET A 1 81 ? -0.166 3.305 -22.870 1.00 89.06 81 MET A C 1
ATOM 656 O O . MET A 1 81 ? 0.469 3.249 -21.810 1.00 89.06 81 MET A O 1
ATOM 660 N N . VAL A 1 82 ? -1.498 3.368 -22.893 1.00 87.69 82 VAL A N 1
ATOM 661 C CA . VAL A 1 82 ? -2.316 3.330 -21.679 1.00 87.69 82 VAL A CA 1
ATOM 662 C C . VAL A 1 82 ? -2.164 1.979 -20.978 1.00 87.69 82 VAL A C 1
ATOM 664 O O . VAL A 1 82 ? -1.983 1.952 -19.761 1.00 87.69 82 VAL A O 1
ATOM 667 N N . SER A 1 83 ? -2.171 0.867 -21.719 1.00 89.50 83 SER A N 1
ATOM 668 C CA . SER A 1 83 ? -1.974 -0.478 -21.160 1.00 89.50 83 SER A CA 1
ATOM 669 C C . SER A 1 83 ? -0.612 -0.624 -20.476 1.00 89.50 83 SER A C 1
ATOM 671 O O . SER A 1 83 ? -0.545 -1.067 -19.328 1.00 89.50 83 SER A O 1
ATOM 673 N N . ALA A 1 84 ? 0.465 -0.180 -21.129 1.00 84.88 84 ALA A N 1
ATOM 674 C CA . ALA A 1 84 ? 1.816 -0.191 -20.575 1.00 84.88 84 ALA A CA 1
ATOM 675 C C . ALA A 1 84 ? 1.900 0.635 -19.283 1.00 84.88 84 ALA A C 1
ATOM 677 O O . ALA A 1 84 ? 2.367 0.152 -18.249 1.00 84.88 84 ALA A O 1
ATOM 678 N N . THR A 1 85 ? 1.344 1.848 -19.308 1.00 80.81 85 THR A N 1
ATOM 679 C CA . THR A 1 85 ? 1.305 2.737 -18.140 1.00 80.81 85 THR A CA 1
ATOM 680 C C . THR A 1 85 ? 0.529 2.109 -16.982 1.00 80.81 85 THR A C 1
ATOM 682 O O . THR A 1 85 ? 1.014 2.094 -15.856 1.00 80.81 85 THR A O 1
ATOM 685 N N . ILE A 1 86 ? -0.654 1.541 -17.238 1.00 81.25 86 ILE A N 1
ATOM 686 C CA . ILE A 1 86 ? -1.474 0.879 -16.211 1.00 81.25 86 ILE A CA 1
ATOM 687 C C . ILE A 1 86 ? -0.787 -0.377 -15.664 1.00 81.25 86 ILE A C 1
ATOM 689 O O . ILE A 1 86 ? -0.962 -0.703 -14.491 1.00 81.25 86 ILE A O 1
ATOM 693 N N . THR A 1 87 ? -0.029 -1.088 -16.494 1.00 80.12 87 THR A N 1
ATOM 694 C CA . THR A 1 87 ? 0.655 -2.324 -16.101 1.00 80.12 87 THR A CA 1
ATOM 695 C C . THR A 1 87 ? 1.788 -2.046 -15.116 1.00 80.12 87 THR A C 1
ATOM 697 O O . THR A 1 87 ? 1.871 -2.719 -14.090 1.00 80.12 87 THR A O 1
ATOM 700 N N . PHE A 1 88 ? 2.622 -1.036 -15.381 1.00 77.81 88 PHE A N 1
ATOM 701 C CA . PHE A 1 88 ? 3.816 -0.760 -14.570 1.00 77.81 88 PHE A CA 1
ATOM 702 C C . PHE A 1 88 ? 3.639 0.352 -13.532 1.00 77.81 88 PHE A C 1
ATOM 704 O O . PHE A 1 88 ? 4.306 0.333 -12.500 1.00 77.81 88 PHE A O 1
ATOM 711 N N . ASN A 1 89 ? 2.731 1.300 -13.764 1.00 77.81 89 ASN A N 1
ATOM 712 C CA . ASN A 1 89 ? 2.427 2.386 -12.834 1.00 77.81 89 ASN A CA 1
ATOM 713 C C . ASN A 1 89 ? 0.914 2.679 -12.777 1.00 77.81 89 ASN A C 1
ATOM 715 O O . ASN A 1 89 ? 0.456 3.753 -13.184 1.00 77.81 89 ASN A O 1
ATOM 719 N N . PRO A 1 90 ? 0.104 1.719 -12.293 1.00 78.50 90 PRO A N 1
ATOM 720 C CA . PRO A 1 90 ? -1.338 1.895 -12.192 1.00 78.50 90 PRO A CA 1
ATOM 721 C C . PRO A 1 90 ? -1.696 3.081 -11.283 1.00 78.50 90 PRO A C 1
ATOM 723 O O . PRO A 1 90 ? -1.124 3.232 -10.199 1.00 78.50 90 PRO A O 1
ATOM 726 N N . PRO A 1 91 ? -2.700 3.898 -11.652 1.00 81.75 91 PRO A N 1
ATOM 727 C CA . PRO A 1 91 ? -3.124 5.012 -10.817 1.00 81.75 91 PRO A CA 1
ATOM 728 C C . PRO A 1 91 ? -3.661 4.509 -9.471 1.00 81.75 91 PRO A C 1
ATOM 730 O O . PRO A 1 91 ? -4.377 3.507 -9.396 1.00 81.75 91 PRO A O 1
ATOM 733 N N . ILE A 1 92 ? -3.381 5.250 -8.396 1.00 81.12 92 ILE A N 1
ATOM 734 C CA . ILE A 1 92 ? -3.711 4.841 -7.020 1.00 81.12 92 ILE A CA 1
ATOM 735 C C . ILE A 1 92 ? -5.202 4.528 -6.811 1.00 81.12 92 ILE A C 1
ATOM 737 O O . ILE A 1 92 ? -5.544 3.603 -6.081 1.00 81.12 92 ILE A O 1
ATOM 741 N N . ASN A 1 93 ? -6.099 5.247 -7.495 1.00 86.31 93 ASN A N 1
ATOM 742 C CA . ASN A 1 93 ? -7.541 5.002 -7.426 1.00 86.31 93 ASN A CA 1
ATOM 743 C C . ASN A 1 93 ? -7.926 3.641 -8.022 1.00 86.31 93 ASN A C 1
ATOM 745 O O . ASN A 1 93 ? -8.824 2.980 -7.502 1.00 86.31 93 ASN A O 1
ATOM 749 N N . LEU A 1 94 ? -7.242 3.206 -9.087 1.00 88.38 94 LEU A N 1
ATOM 750 C CA . LEU A 1 94 ? -7.461 1.892 -9.692 1.00 88.38 94 LEU A CA 1
ATOM 751 C C . LEU A 1 94 ? -6.967 0.785 -8.759 1.00 88.38 94 LEU A C 1
ATOM 753 O O . LEU A 1 94 ? -7.688 -0.186 -8.544 1.00 88.38 94 LEU A O 1
ATOM 757 N N . LEU A 1 95 ? -5.784 0.951 -8.157 1.00 86.12 95 LEU A N 1
ATOM 758 C CA . LEU A 1 95 ? -5.267 0.019 -7.149 1.00 86.12 95 LEU A CA 1
ATOM 759 C C . LEU A 1 95 ? -6.212 -0.093 -5.950 1.00 86.12 95 LEU A C 1
ATOM 761 O O . LEU A 1 95 ? -6.559 -1.198 -5.539 1.00 86.12 95 LEU A O 1
ATOM 765 N N . ALA A 1 96 ? -6.683 1.043 -5.431 1.00 89.94 96 ALA A N 1
ATOM 766 C CA . ALA A 1 96 ? -7.622 1.071 -4.319 1.00 89.94 96 ALA A CA 1
ATOM 767 C C . ALA A 1 96 ? -8.949 0.388 -4.677 1.00 89.94 96 ALA A C 1
ATOM 769 O O . ALA A 1 96 ? -9.481 -0.382 -3.885 1.00 89.94 96 ALA A O 1
ATOM 770 N N . SER A 1 97 ? -9.464 0.625 -5.885 1.00 93.44 97 SER A N 1
ATOM 771 C CA . SER A 1 97 ? -10.704 -0.002 -6.352 1.00 93.44 97 SER A CA 1
ATOM 772 C C . SER A 1 97 ? -10.549 -1.512 -6.512 1.00 93.44 97 SER A C 1
ATOM 774 O O . SER A 1 97 ? -11.431 -2.258 -6.093 1.00 93.44 97 SER A O 1
ATOM 776 N N . ARG A 1 98 ? -9.415 -1.982 -7.054 1.00 94.19 98 ARG A N 1
ATOM 777 C CA . ARG A 1 98 ? -9.096 -3.415 -7.154 1.00 94.19 98 ARG A CA 1
ATOM 778 C C . ARG A 1 98 ? -9.021 -4.066 -5.775 1.00 94.19 98 ARG A C 1
ATOM 780 O O . ARG A 1 98 ? -9.691 -5.070 -5.561 1.00 94.19 98 ARG A O 1
ATOM 787 N N . GLY A 1 99 ? -8.280 -3.466 -4.841 1.00 93.19 99 GLY A N 1
ATOM 788 C CA . GLY A 1 99 ? -8.162 -3.967 -3.468 1.00 93.19 99 GLY A CA 1
ATOM 789 C C . GLY A 1 99 ? -9.509 -4.005 -2.745 1.00 93.19 99 GLY A C 1
ATOM 790 O O . GLY A 1 99 ? -9.892 -5.037 -2.202 1.00 93.19 99 GLY A O 1
ATOM 791 N N . ALA A 1 100 ? -10.287 -2.923 -2.823 1.00 93.75 100 ALA A N 1
ATOM 792 C CA . ALA A 1 100 ? -11.618 -2.872 -2.227 1.00 93.75 100 ALA A CA 1
ATOM 793 C C . ALA A 1 100 ? -12.565 -3.927 -2.823 1.00 93.75 100 ALA A C 1
ATOM 795 O O . ALA A 1 100 ? -13.252 -4.618 -2.077 1.00 93.75 100 ALA A O 1
ATOM 796 N N . THR A 1 101 ? -12.556 -4.093 -4.150 1.00 95.12 101 THR A N 1
ATOM 797 C CA . THR A 1 101 ? -13.372 -5.100 -4.850 1.00 95.12 101 THR A CA 1
ATOM 798 C C . THR A 1 101 ? -12.965 -6.516 -4.456 1.00 95.12 101 THR A C 1
ATOM 800 O O . THR A 1 101 ? -13.829 -7.347 -4.197 1.00 95.12 101 THR A O 1
ATOM 803 N N . GLN A 1 102 ? -11.662 -6.792 -4.369 1.00 94.75 102 GLN A N 1
ATOM 804 C CA . GLN A 1 102 ? -11.149 -8.091 -3.942 1.00 94.75 102 GLN A CA 1
ATOM 805 C C . GLN A 1 102 ? -11.609 -8.432 -2.522 1.00 94.75 102 GLN A C 1
ATOM 807 O O . GLN A 1 102 ? -12.067 -9.545 -2.283 1.00 94.75 102 GLN A O 1
ATOM 812 N N . LEU A 1 103 ? -11.529 -7.480 -1.591 1.00 93.31 103 LEU A N 1
ATOM 813 C CA . LEU A 1 103 ? -11.970 -7.700 -0.215 1.00 93.31 103 LEU A CA 1
ATOM 814 C C . LEU A 1 103 ? -13.488 -7.886 -0.121 1.00 93.31 103 LEU A C 1
ATOM 816 O O . LEU A 1 103 ? -13.940 -8.792 0.570 1.00 93.31 103 LEU A O 1
ATOM 820 N N . THR A 1 104 ? -14.271 -7.099 -0.862 1.00 91.81 104 THR A N 1
ATOM 821 C CA . THR A 1 104 ? -15.728 -7.282 -0.942 1.00 91.81 104 THR A CA 1
ATOM 822 C C . THR A 1 104 ? -16.103 -8.635 -1.553 1.00 91.81 104 THR A C 1
ATOM 824 O O . THR A 1 104 ? -17.037 -9.274 -1.080 1.00 91.81 104 THR A O 1
ATOM 827 N N . LEU A 1 105 ? -15.370 -9.115 -2.562 1.00 93.50 105 LEU A N 1
ATOM 828 C CA . LEU A 1 105 ? -15.576 -10.454 -3.118 1.00 93.50 105 LEU A CA 1
ATOM 829 C C . LEU A 1 105 ? -15.274 -11.539 -2.077 1.00 93.50 105 LEU A C 1
ATOM 831 O O . LEU A 1 105 ? -16.055 -12.474 -1.933 1.00 93.50 105 LEU A O 1
ATOM 835 N N . LEU A 1 106 ? -14.168 -11.414 -1.337 1.00 92.31 106 LEU A N 1
ATOM 836 C CA . LEU A 1 106 ? -13.822 -12.358 -0.271 1.00 92.31 106 LEU A CA 1
ATOM 837 C C . LEU A 1 106 ? -14.893 -12.378 0.825 1.00 92.31 106 LEU A C 1
ATOM 839 O O . LEU A 1 106 ? -15.302 -13.453 1.244 1.00 92.31 106 LEU A O 1
ATOM 843 N N . GLU A 1 107 ? -15.418 -11.224 1.235 1.00 88.75 107 GLU A N 1
ATOM 844 C CA . GLU A 1 107 ? -16.559 -11.159 2.160 1.00 88.75 107 GLU A CA 1
ATOM 845 C C . GLU A 1 107 ? -17.791 -11.902 1.631 1.00 88.75 107 GLU A C 1
ATOM 847 O O . GLU A 1 107 ? -18.422 -12.642 2.378 1.00 88.75 107 GLU A O 1
ATOM 852 N N . GLN A 1 108 ? -18.122 -11.740 0.346 1.00 89.25 108 GLN A N 1
ATOM 853 C CA . GLN A 1 108 ? -19.298 -12.367 -0.271 1.00 89.25 108 GLN A CA 1
ATOM 854 C C . GLN A 1 108 ? -19.157 -13.877 -0.489 1.00 89.25 108 GLN A C 1
ATOM 856 O O . GLN A 1 108 ? -20.161 -14.588 -0.500 1.00 89.25 108 GLN A O 1
ATOM 861 N N . LEU A 1 109 ? -17.935 -14.369 -0.705 1.00 90.44 109 LEU A N 1
ATOM 862 C CA . LEU A 1 109 ? -17.671 -15.796 -0.909 1.00 90.44 109 LEU A CA 1
ATOM 863 C C . LEU A 1 109 ? -17.736 -16.601 0.393 1.00 90.44 109 LEU A C 1
ATOM 865 O O . LEU A 1 109 ? -17.924 -17.818 0.346 1.00 90.44 109 LEU A O 1
ATOM 869 N N . ASN A 1 110 ? -17.580 -15.948 1.543 1.00 85.19 110 ASN A N 1
ATOM 870 C CA . ASN A 1 110 ? -17.644 -16.610 2.836 1.00 85.19 110 ASN A CA 1
ATOM 871 C C . ASN A 1 110 ? -19.070 -16.649 3.377 1.00 85.19 110 ASN A C 1
ATOM 873 O O . ASN A 1 110 ? -19.876 -15.748 3.150 1.00 85.19 110 ASN A O 1
ATOM 877 N N . VAL A 1 111 ? -19.380 -17.705 4.134 1.00 76.06 111 VAL A N 1
ATOM 878 C CA . VAL A 1 111 ? -20.659 -17.789 4.844 1.00 76.06 111 VAL A CA 1
ATOM 879 C C . VAL A 1 111 ? -20.733 -16.597 5.802 1.00 76.06 111 VAL A C 1
ATOM 881 O O . VAL A 1 111 ? -19.833 -16.463 6.639 1.00 76.06 111 VAL A O 1
ATOM 884 N N . PRO A 1 112 ? -21.767 -15.739 5.708 1.00 65.44 112 PRO A N 1
ATOM 885 C CA . PRO A 1 112 ? -21.892 -14.596 6.594 1.00 65.44 112 PRO A CA 1
ATOM 886 C C . PRO A 1 112 ? -21.947 -15.102 8.032 1.00 65.44 112 PRO A C 1
ATOM 888 O O . PRO A 1 112 ? -22.879 -15.803 8.434 1.00 65.44 112 PRO A O 1
ATOM 891 N N . LYS A 1 113 ? -20.913 -14.775 8.809 1.00 64.06 113 LYS A N 1
ATOM 892 C CA . LYS A 1 113 ? -20.914 -15.016 10.248 1.00 64.06 113 LYS A CA 1
ATOM 893 C C . LYS A 1 113 ? -21.929 -14.040 10.837 1.00 64.06 113 LYS A C 1
ATOM 895 O O . LYS A 1 113 ? -21.724 -12.832 10.791 1.00 64.06 113 LYS A O 1
ATOM 900 N N . ILE A 1 114 ? -23.049 -14.557 11.339 1.00 60.97 114 ILE A N 1
ATOM 901 C CA . ILE A 1 114 ? -23.998 -13.749 12.108 1.00 60.97 114 ILE A CA 1
ATOM 902 C C . ILE A 1 114 ? -23.321 -13.460 13.449 1.00 60.97 114 ILE A C 1
ATOM 904 O O . ILE A 1 114 ? -23.321 -14.303 14.345 1.00 60.97 114 ILE A O 1
ATOM 908 N N . ASP A 1 115 ? -22.685 -12.302 13.559 1.00 61.69 115 ASP A N 1
ATOM 909 C CA . ASP A 1 115 ? -22.032 -11.820 14.773 1.00 61.69 115 ASP A CA 1
ATOM 910 C C . ASP A 1 115 ? -22.529 -10.406 15.135 1.00 61.69 115 ASP A C 1
ATOM 912 O O . ASP A 1 115 ? -23.314 -9.796 14.407 1.00 61.69 115 ASP A O 1
ATOM 916 N N . ASP A 1 116 ? -22.057 -9.861 16.262 1.00 58.53 116 ASP A N 1
ATOM 917 C CA . ASP A 1 116 ? -22.374 -8.495 16.719 1.00 58.53 116 ASP A CA 1
ATOM 918 C C . ASP A 1 116 ? -21.977 -7.395 15.698 1.00 58.53 116 ASP A C 1
ATOM 920 O O . ASP A 1 116 ? -22.298 -6.218 15.901 1.00 58.53 116 ASP A O 1
ATOM 924 N N . SER A 1 117 ? -21.251 -7.736 14.620 1.00 51.88 117 SER A N 1
ATOM 925 C CA . SER A 1 117 ? -20.919 -6.814 13.528 1.00 51.88 117 SER A CA 1
ATOM 926 C C . SER A 1 117 ? -22.084 -6.570 12.571 1.00 51.88 117 SER A C 1
ATOM 928 O O . SER A 1 117 ? -22.122 -5.517 11.930 1.00 51.88 117 SER A O 1
ATOM 930 N N . MET A 1 118 ? -23.061 -7.484 12.521 1.00 56.53 118 MET A N 1
ATOM 931 C CA . MET A 1 118 ? -24.292 -7.328 11.752 1.00 56.53 118 MET A CA 1
ATOM 932 C C . MET A 1 118 ? -25.143 -6.220 12.377 1.00 56.53 118 MET A C 1
ATOM 934 O O . MET A 1 118 ? -25.786 -6.382 13.413 1.00 56.53 118 MET A O 1
ATOM 938 N N . THR A 1 119 ? -25.118 -5.041 11.764 1.00 56.09 119 THR A N 1
ATOM 939 C CA . THR A 1 119 ? -25.882 -3.890 12.235 1.00 56.09 119 THR A CA 1
ATOM 940 C C . THR A 1 119 ? -27.308 -3.932 11.704 1.00 56.09 119 THR A C 1
ATOM 942 O O . THR A 1 119 ? -27.511 -4.185 10.517 1.00 56.09 119 THR A O 1
ATOM 945 N N . SER A 1 120 ? -28.287 -3.575 12.537 1.00 56.81 120 SER A N 1
ATOM 946 C CA . SER A 1 120 ? -29.601 -3.158 12.042 1.00 56.81 120 SER A CA 1
ATOM 947 C C . SER A 1 120 ? -29.417 -2.053 10.997 1.00 56.81 120 SER A C 1
ATOM 949 O O . SER A 1 120 ? -28.601 -1.152 11.198 1.00 56.81 120 SER A O 1
ATOM 951 N N . TYR A 1 121 ? -30.162 -2.113 9.893 1.00 58.19 121 TYR A N 1
ATOM 952 C CA . TYR A 1 121 ? -30.049 -1.157 8.780 1.00 58.19 121 TYR A CA 1
ATOM 953 C C . TYR A 1 121 ? -30.326 0.302 9.199 1.00 58.19 121 TYR A C 1
ATOM 955 O O . TYR A 1 121 ? -29.891 1.225 8.517 1.00 58.19 121 TYR A O 1
ATOM 963 N N . ASP A 1 122 ? -30.993 0.499 10.339 1.00 61.72 122 ASP A N 1
ATOM 964 C CA . ASP A 1 122 ? -31.338 1.803 10.914 1.00 61.72 122 ASP A CA 1
ATOM 965 C C . ASP A 1 122 ? -30.248 2.413 11.818 1.00 61.72 122 ASP A C 1
ATOM 967 O O . ASP A 1 122 ? -30.366 3.565 12.240 1.00 61.72 122 ASP A O 1
ATOM 971 N N . GLU A 1 123 ? -29.187 1.675 12.165 1.00 67.62 123 GLU A N 1
ATOM 972 C CA . GLU A 1 123 ? -28.147 2.192 13.060 1.00 67.62 123 GLU A CA 1
ATOM 973 C C . GLU A 1 123 ? -27.010 2.883 12.302 1.00 67.62 123 GLU A C 1
ATOM 975 O O . GLU A 1 123 ? -26.316 2.292 11.472 1.00 67.62 123 GLU A O 1
ATOM 980 N N . ASN A 1 124 ? -26.754 4.141 12.667 1.00 73.81 124 ASN A N 1
ATOM 981 C CA . ASN A 1 124 ? -25.640 4.913 12.132 1.00 73.81 124 ASN A CA 1
ATOM 982 C C . ASN A 1 124 ? -24.299 4.231 12.439 1.00 73.81 124 ASN A C 1
ATOM 984 O O . ASN A 1 124 ? -23.973 3.945 13.594 1.00 73.81 124 ASN A O 1
ATOM 988 N N . SER A 1 125 ? -23.487 4.023 11.403 1.00 82.56 125 SER A N 1
ATOM 989 C CA . SER A 1 125 ? -22.125 3.515 11.561 1.00 82.56 125 SER A CA 1
ATOM 990 C C . SER A 1 125 ? -21.260 4.492 12.390 1.00 82.56 125 SER A C 1
ATOM 992 O O . SER A 1 125 ? -21.529 5.692 12.386 1.00 82.56 125 SER A O 1
ATOM 994 N N . PRO A 1 126 ? -20.240 4.031 13.137 1.00 89.69 126 PRO A N 1
ATOM 995 C CA . PRO A 1 126 ? -19.390 4.914 13.942 1.00 89.69 126 PRO A CA 1
ATOM 996 C C . PRO A 1 126 ? -18.404 5.749 13.091 1.00 89.69 126 PRO A C 1
ATOM 998 O O . PRO A 1 126 ? -17.713 5.196 12.234 1.00 89.69 126 PRO A O 1
ATOM 1001 N N . PRO A 1 127 ? -18.215 7.056 13.340 1.00 93.50 127 PRO A N 1
ATOM 1002 C CA . PRO A 1 127 ? -17.243 7.850 12.586 1.00 93.50 127 PRO A CA 1
ATOM 1003 C C . PRO A 1 127 ? -15.808 7.314 12.727 1.00 93.50 127 PRO A C 1
ATOM 1005 O O . PRO A 1 127 ? -15.365 7.014 13.839 1.00 93.50 127 PRO A O 1
ATOM 1008 N N . LEU A 1 128 ? -15.059 7.249 11.619 1.00 95.56 128 LEU A N 1
ATOM 1009 C CA . LEU A 1 128 ? -13.657 6.807 11.601 1.00 95.56 128 LEU A CA 1
ATOM 1010 C C . LEU A 1 128 ? -12.741 7.912 11.064 1.00 95.56 128 LEU A C 1
ATOM 1012 O O . LEU A 1 128 ? -12.865 8.342 9.919 1.00 95.56 128 LEU A O 1
ATOM 1016 N N . ILE A 1 129 ? -11.789 8.358 11.878 1.00 96.44 129 ILE A N 1
ATOM 1017 C CA . ILE A 1 129 ? -10.754 9.322 11.501 1.00 96.44 129 ILE A CA 1
ATOM 1018 C C . ILE A 1 129 ? -9.498 8.564 11.069 1.00 96.44 129 ILE A C 1
ATOM 1020 O O . ILE A 1 129 ? -8.939 7.781 11.838 1.00 96.44 129 ILE A O 1
ATOM 1024 N N . ILE A 1 130 ? -9.019 8.830 9.856 1.00 95.62 130 ILE A N 1
ATOM 1025 C CA . ILE A 1 130 ? -7.791 8.234 9.325 1.00 95.62 130 ILE A CA 1
ATOM 1026 C C . ILE A 1 130 ? -6.724 9.317 9.198 1.00 95.62 130 ILE A C 1
ATOM 1028 O O . ILE A 1 130 ? -6.888 10.284 8.452 1.00 95.62 130 ILE A O 1
ATOM 1032 N N . LEU A 1 131 ? -5.619 9.139 9.920 1.00 93.19 131 LEU A N 1
ATOM 1033 C CA . LEU A 1 131 ? -4.408 9.934 9.763 1.00 93.19 131 LEU A CA 1
ATOM 1034 C C . LEU A 1 131 ? -3.584 9.349 8.609 1.00 93.19 131 LEU A C 1
ATOM 1036 O O . LEU A 1 131 ? -3.021 8.261 8.748 1.00 93.19 131 LEU A O 1
ATOM 1040 N N . SER A 1 132 ? -3.499 10.071 7.492 1.00 89.25 132 SER A N 1
ATOM 1041 C CA . SER A 1 132 ? -2.716 9.680 6.313 1.00 89.25 132 SER A CA 1
ATOM 1042 C C . SER A 1 132 ? -1.634 10.707 6.000 1.00 89.25 132 SER A C 1
ATOM 1044 O O . SER A 1 132 ? -1.707 11.846 6.442 1.00 89.25 132 SER A O 1
ATOM 1046 N N . GLY A 1 133 ? -0.591 10.309 5.284 1.00 82.38 133 GLY A N 1
ATOM 1047 C CA . GLY A 1 133 ? 0.578 11.151 5.032 1.00 82.38 133 GLY A CA 1
ATOM 1048 C C . GLY A 1 133 ? 1.829 10.321 4.756 1.00 82.38 133 GLY A C 1
ATOM 1049 O O . GLY A 1 133 ? 1.774 9.093 4.883 1.00 82.38 133 GLY A O 1
ATOM 1050 N N . PRO A 1 134 ? 2.949 10.963 4.395 1.00 78.50 134 PRO A N 1
ATOM 1051 C CA . PRO A 1 134 ? 4.168 10.273 4.005 1.00 78.50 134 PRO A CA 1
ATOM 1052 C C . PRO A 1 134 ? 4.771 9.464 5.159 1.00 78.50 134 PRO A C 1
ATOM 1054 O O . PRO A 1 134 ? 4.443 9.645 6.339 1.00 78.50 134 PRO A O 1
ATOM 1057 N N . LEU A 1 135 ? 5.662 8.535 4.817 1.00 74.81 135 LEU A N 1
ATOM 1058 C CA . LEU A 1 135 ? 6.322 7.675 5.794 1.00 74.81 135 LEU A CA 1
ATOM 1059 C C . LEU A 1 135 ? 7.088 8.503 6.837 1.00 74.81 135 LEU A C 1
ATOM 1061 O O . LEU A 1 135 ? 7.596 9.579 6.566 1.00 74.81 135 LEU A O 1
ATOM 1065 N N . ALA A 1 136 ? 7.188 7.980 8.057 1.00 76.88 136 ALA A N 1
ATOM 1066 C CA . ALA A 1 136 ? 7.976 8.567 9.146 1.00 76.88 136 ALA A CA 1
ATOM 1067 C C . ALA A 1 136 ? 7.484 9.914 9.733 1.00 76.88 136 ALA A C 1
ATOM 1069 O O . ALA A 1 136 ? 8.089 10.402 10.681 1.00 76.88 136 ALA A O 1
ATOM 1070 N N . VAL A 1 137 ? 6.319 10.455 9.336 1.00 82.62 137 VAL A N 1
ATOM 1071 C CA . VAL A 1 137 ? 5.707 11.644 9.996 1.00 82.62 137 VAL A CA 1
ATOM 1072 C C . VAL A 1 137 ? 5.049 11.359 11.358 1.00 82.62 137 VAL A C 1
ATOM 1074 O O . VAL A 1 137 ? 4.246 12.144 11.854 1.00 82.62 137 VAL A O 1
ATOM 1077 N N . LYS A 1 138 ? 5.367 10.218 11.983 1.00 85.19 138 LYS A N 1
ATOM 1078 C CA . LYS A 1 138 ? 4.910 9.828 13.333 1.00 85.19 138 LYS A CA 1
ATOM 1079 C C . LYS A 1 138 ? 3.376 9.793 13.510 1.00 85.19 138 LYS A C 1
ATOM 1081 O O . LYS A 1 138 ? 2.872 10.020 14.609 1.00 85.19 138 LYS A O 1
ATOM 1086 N N . LYS A 1 139 ? 2.633 9.428 12.452 1.00 88.88 139 LYS A N 1
ATOM 1087 C CA . LYS A 1 139 ? 1.153 9.302 12.440 1.00 88.88 139 LYS A CA 1
ATOM 1088 C C . LYS A 1 139 ? 0.618 8.455 13.598 1.00 88.88 139 LYS A C 1
ATOM 1090 O O . LYS A 1 139 ? -0.330 8.852 14.270 1.00 88.88 139 LYS A O 1
ATOM 1095 N N . LEU A 1 140 ? 1.265 7.317 13.863 1.00 89.44 140 LEU A N 1
ATOM 1096 C CA . LEU A 1 140 ? 0.917 6.422 14.968 1.00 89.44 140 LEU A CA 1
ATOM 1097 C C . LEU A 1 140 ? 1.010 7.125 16.329 1.00 89.44 140 LEU A C 1
ATOM 1099 O O . LEU A 1 140 ? 0.058 7.091 17.105 1.00 89.44 140 LEU A O 1
ATOM 1103 N N . ALA A 1 141 ? 2.127 7.806 16.598 1.00 88.62 141 ALA A N 1
ATOM 1104 C CA . ALA A 1 141 ? 2.322 8.533 17.849 1.00 88.62 141 ALA A CA 1
ATOM 1105 C C . ALA A 1 141 ? 1.277 9.647 18.023 1.00 88.62 141 ALA A C 1
ATOM 1107 O O . ALA A 1 141 ? 0.717 9.794 19.108 1.00 88.62 141 ALA A O 1
ATOM 1108 N N . LEU A 1 142 ? 0.960 10.379 16.948 1.00 90.12 142 LEU A N 1
ATOM 1109 C CA . LEU A 1 142 ? -0.073 11.416 16.961 1.00 90.12 142 LEU A CA 1
ATOM 1110 C C . LEU A 1 142 ? -1.463 10.840 17.269 1.00 90.12 142 LEU A C 1
ATOM 1112 O O . LEU A 1 142 ? -2.146 11.336 18.163 1.00 90.12 142 LEU A O 1
ATOM 1116 N N . GLY A 1 143 ? -1.873 9.779 16.570 1.00 91.94 143 GLY A N 1
ATOM 1117 C CA . GLY A 1 143 ? -3.178 9.148 16.785 1.00 91.94 143 GLY A CA 1
ATOM 1118 C C . GLY A 1 143 ? -3.333 8.588 18.198 1.00 91.94 143 GLY A C 1
ATOM 1119 O O . GLY A 1 143 ? -4.373 8.772 18.829 1.00 91.94 143 GLY A O 1
ATOM 1120 N N . ARG A 1 144 ? -2.272 7.980 18.741 1.00 90.00 144 ARG A N 1
ATOM 1121 C CA . ARG A 1 144 ? -2.247 7.505 20.130 1.00 90.00 144 ARG A CA 1
ATOM 1122 C C . ARG A 1 144 ? -2.310 8.646 21.135 1.00 90.00 144 ARG A C 1
ATOM 1124 O O . ARG A 1 144 ? -3.049 8.552 22.106 1.00 90.00 144 ARG A O 1
ATOM 1131 N N . HIS A 1 145 ? -1.568 9.726 20.904 1.00 90.69 145 HIS A N 1
ATOM 1132 C CA . HIS A 1 145 ? -1.608 10.897 21.776 1.00 90.69 145 HIS A CA 1
ATOM 1133 C C . HIS A 1 145 ? -3.019 11.503 21.844 1.00 90.69 145 HIS A C 1
ATOM 1135 O O . HIS A 1 145 ? -3.501 11.818 22.930 1.00 90.69 145 HIS A O 1
ATOM 1141 N N . LEU A 1 146 ? -3.708 11.604 20.701 1.00 91.12 146 LEU A N 1
ATOM 1142 C CA . LEU A 1 146 ? -5.100 12.060 20.639 1.00 91.12 146 LEU A CA 1
ATOM 1143 C C . LEU A 1 146 ? -6.049 11.117 21.389 1.00 91.12 146 LEU A C 1
ATOM 1145 O O . LEU A 1 146 ? -6.898 11.586 22.141 1.00 91.12 146 LEU A O 1
ATOM 1149 N N . PHE A 1 147 ? -5.872 9.803 21.237 1.00 92.56 147 PHE A N 1
ATOM 1150 C CA . PHE A 1 147 ? -6.626 8.809 22.000 1.00 92.56 147 PHE A CA 1
ATOM 1151 C C . PHE A 1 147 ? -6.413 8.955 23.515 1.00 92.56 147 PHE A C 1
ATOM 1153 O O . PHE A 1 147 ? -7.384 9.008 24.259 1.00 92.56 147 PHE A O 1
ATOM 1160 N N . LEU A 1 148 ? -5.165 9.071 23.978 1.00 91.31 148 LEU A N 1
ATOM 1161 C CA . LEU A 1 148 ? -4.853 9.183 25.408 1.00 91.31 148 LEU A CA 1
ATOM 1162 C C . LEU A 1 148 ? -5.440 10.451 26.040 1.00 91.31 148 LEU A C 1
ATOM 1164 O O . LEU A 1 148 ? -5.842 10.427 27.199 1.00 91.31 148 LEU A O 1
ATOM 1168 N N . LYS A 1 149 ? -5.511 11.551 25.282 1.00 93.88 149 LYS A N 1
ATOM 1169 C CA . LYS A 1 149 ? -6.072 12.823 25.756 1.00 93.88 149 LYS A CA 1
ATOM 1170 C C . LYS A 1 149 ? -7.607 12.833 25.800 1.00 93.88 149 LYS A C 1
ATOM 1172 O O . LYS A 1 149 ? -8.181 13.621 26.546 1.00 93.88 149 LYS A O 1
ATOM 1177 N N . ASN A 1 150 ? -8.263 11.997 24.996 1.00 93.62 150 ASN A N 1
ATOM 1178 C CA . ASN A 1 150 ? -9.714 12.002 24.784 1.00 93.62 150 ASN A CA 1
ATOM 1179 C C . ASN A 1 150 ? -10.291 10.578 24.771 1.00 93.62 150 ASN A C 1
ATOM 1181 O O . ASN A 1 150 ? -11.085 10.226 23.899 1.00 93.62 150 ASN A O 1
ATOM 1185 N N . SER A 1 151 ? -9.859 9.743 25.717 1.00 91.94 151 SER A N 1
ATOM 1186 C CA . SER A 1 151 ? -10.185 8.309 25.774 1.00 91.94 151 SER A CA 1
ATOM 1187 C C . SER A 1 151 ? -11.662 8.016 26.071 1.00 91.94 151 SER A C 1
ATOM 1189 O O . SER A 1 151 ? -12.138 6.901 25.834 1.00 91.94 151 SER A O 1
ATOM 1191 N N . ASP A 1 152 ? -12.389 9.020 26.561 1.00 92.94 152 ASP A N 1
ATOM 1192 C CA . ASP A 1 152 ? -13.835 9.035 26.763 1.00 92.94 152 ASP A CA 1
ATOM 1193 C C . ASP A 1 152 ? -14.598 9.018 25.430 1.00 92.94 152 ASP A C 1
ATOM 1195 O O . ASP A 1 152 ? -15.572 8.282 25.291 1.00 92.94 152 ASP A O 1
ATOM 1199 N N . LYS A 1 153 ? -14.120 9.768 24.429 1.00 94.12 153 LYS A N 1
ATOM 1200 C CA . LYS A 1 153 ? -14.796 9.951 23.130 1.00 94.12 153 LYS A CA 1
ATOM 1201 C C . LYS A 1 153 ? -14.137 9.207 21.975 1.00 94.12 153 LYS A C 1
ATOM 1203 O O . LYS A 1 153 ? -14.806 8.868 21.000 1.00 94.12 153 LYS A O 1
ATOM 1208 N N . ILE A 1 154 ? -12.828 8.996 22.050 1.00 95.31 154 ILE A N 1
ATOM 1209 C CA . ILE A 1 154 ? -12.009 8.466 20.962 1.00 95.31 154 ILE A CA 1
ATOM 1210 C C . ILE A 1 154 ? -11.485 7.089 21.351 1.00 95.31 154 ILE A C 1
ATOM 1212 O O . ILE A 1 154 ? -11.119 6.842 22.500 1.00 95.31 154 ILE A O 1
ATOM 1216 N N . LYS A 1 155 ? -11.400 6.193 20.370 1.00 95.38 155 LYS A N 1
ATOM 1217 C CA . LYS A 1 155 ? -10.719 4.907 20.493 1.00 95.38 155 LYS A CA 1
ATOM 1218 C C . LYS A 1 155 ? -9.732 4.722 19.350 1.00 95.38 155 LYS A C 1
ATOM 1220 O O . LYS A 1 155 ? -10.070 4.933 18.188 1.00 95.38 155 LYS A O 1
ATOM 1225 N N . TYR A 1 156 ? -8.510 4.322 19.691 1.00 95.50 156 TYR A N 1
ATOM 1226 C CA . TYR A 1 156 ? -7.501 3.985 18.693 1.00 95.50 156 TYR A CA 1
ATOM 1227 C C . TYR A 1 156 ? -7.784 2.602 18.091 1.00 95.50 156 TYR A C 1
ATOM 1229 O O . TYR A 1 156 ? -7.803 1.615 18.827 1.00 95.50 156 TYR A O 1
ATOM 1237 N N . CYS A 1 157 ? -7.982 2.530 16.774 1.00 95.69 157 CYS A N 1
ATOM 1238 C CA . CYS A 1 157 ? -8.204 1.280 16.051 1.00 95.69 157 CYS A CA 1
ATOM 1239 C C . CYS A 1 157 ? -6.870 0.698 15.583 1.00 95.69 157 CYS A C 1
ATOM 1241 O O . CYS A 1 157 ? -6.153 1.316 14.785 1.00 95.69 157 CYS A O 1
ATOM 1243 N N . ARG A 1 158 ? -6.540 -0.492 16.088 1.00 94.81 158 ARG A N 1
ATOM 1244 C CA . ARG A 1 158 ? -5.266 -1.173 15.818 1.00 94.81 158 ARG A CA 1
ATOM 1245 C C . ARG A 1 158 ? -5.361 -1.985 14.530 1.00 94.81 158 ARG A C 1
ATOM 1247 O O . ARG A 1 158 ? -6.364 -2.649 14.286 1.00 94.81 158 ARG A O 1
ATOM 1254 N N . SER A 1 159 ? -4.301 -1.960 13.726 1.00 94.94 159 SER A N 1
ATOM 1255 C CA . SER A 1 159 ? -4.193 -2.814 12.533 1.00 94.94 159 SER A CA 1
ATOM 1256 C C . SER A 1 159 ? -3.498 -4.130 12.877 1.00 94.94 159 SER A C 1
ATOM 1258 O O . SER A 1 159 ? -2.610 -4.148 13.725 1.00 94.94 159 SER A O 1
ATOM 1260 N N . HIS A 1 160 ? -3.865 -5.221 12.216 1.00 96.00 160 HIS A N 1
ATOM 1261 C CA . HIS A 1 160 ? -3.105 -6.467 12.250 1.00 96.00 160 HIS A CA 1
ATOM 1262 C C . HIS A 1 160 ? -1.891 -6.348 11.334 1.00 96.00 160 HIS A C 1
ATOM 1264 O O . HIS A 1 160 ? -1.964 -5.665 10.313 1.00 96.00 160 HIS A O 1
ATOM 1270 N N . THR A 1 161 ? -0.781 -6.986 11.690 1.00 94.62 161 THR A N 1
ATOM 1271 C CA . THR A 1 161 ? 0.411 -7.026 10.845 1.00 94.62 161 THR A CA 1
ATOM 1272 C C . THR A 1 161 ? 1.195 -8.319 11.003 1.00 94.62 161 THR A C 1
ATOM 1274 O O . THR A 1 161 ? 1.282 -8.858 12.106 1.00 94.62 161 THR A O 1
ATOM 1277 N N . THR A 1 162 ? 1.800 -8.771 9.903 1.00 93.25 162 THR A N 1
ATOM 1278 C CA . THR A 1 162 ? 2.755 -9.891 9.884 1.00 93.25 162 THR A CA 1
ATOM 1279 C C . THR A 1 162 ? 4.173 -9.465 10.253 1.00 93.25 162 THR A C 1
ATOM 1281 O O . THR A 1 162 ? 5.053 -10.311 10.420 1.00 93.25 162 THR A O 1
ATOM 1284 N N . ARG A 1 163 ? 4.412 -8.152 10.399 1.00 88.50 163 ARG A N 1
ATOM 1285 C CA . ARG A 1 163 ? 5.709 -7.624 10.816 1.00 88.50 163 ARG A CA 1
ATOM 1286 C C . ARG A 1 163 ? 6.102 -8.245 12.146 1.00 88.50 163 ARG A C 1
ATOM 1288 O O . ARG A 1 163 ? 5.370 -8.147 13.125 1.00 88.50 163 ARG A O 1
ATOM 1295 N N . LYS A 1 164 ? 7.298 -8.822 12.226 1.00 82.50 164 LYS A N 1
ATOM 1296 C CA . LYS A 1 164 ? 7.803 -9.360 13.494 1.00 82.50 164 LYS A CA 1
ATOM 1297 C C . LYS A 1 164 ? 7.920 -8.250 14.541 1.00 82.50 164 LYS A C 1
ATOM 1299 O O . LYS A 1 164 ? 8.389 -7.142 14.265 1.00 82.50 164 LYS A O 1
ATOM 1304 N N . ASN A 1 165 ? 7.518 -8.563 15.766 1.00 77.62 165 ASN A N 1
ATOM 1305 C CA . ASN A 1 165 ? 7.661 -7.645 16.883 1.00 77.62 165 ASN A CA 1
ATOM 1306 C C . ASN A 1 165 ? 9.134 -7.584 17.325 1.00 77.62 165 ASN A C 1
ATOM 1308 O O . ASN A 1 165 ? 9.611 -8.461 18.040 1.00 77.62 165 ASN A O 1
ATOM 1312 N N . PHE A 1 166 ? 9.864 -6.565 16.867 1.00 63.16 166 PHE A N 1
ATOM 1313 C CA . PHE A 1 166 ? 11.297 -6.418 17.148 1.00 63.16 166 PHE A CA 1
ATOM 1314 C C . PHE A 1 166 ? 11.624 -5.464 18.307 1.00 63.16 166 PHE A C 1
ATOM 1316 O O . PHE A 1 166 ? 12.775 -5.414 18.733 1.00 63.16 166 PHE A O 1
ATOM 1323 N N . THR A 1 167 ? 10.669 -4.675 18.815 1.00 55.81 167 THR A N 1
ATOM 1324 C CA . THR A 1 167 ? 10.970 -3.598 19.781 1.00 55.81 167 THR A CA 1
ATOM 1325 C C . THR A 1 167 ? 9.921 -3.505 20.881 1.00 55.81 167 THR A C 1
ATOM 1327 O O . THR A 1 167 ? 8.741 -3.541 20.577 1.00 55.81 167 THR A O 1
ATOM 1330 N N . ASN A 1 168 ? 10.318 -3.280 22.137 1.00 53.22 168 ASN A N 1
ATOM 1331 C CA . ASN A 1 168 ? 9.411 -3.048 23.280 1.00 53.22 168 ASN A CA 1
ATOM 1332 C C . ASN A 1 168 ? 8.888 -1.595 23.346 1.00 53.22 168 ASN A C 1
ATOM 1334 O O . ASN A 1 168 ? 8.837 -0.991 24.414 1.00 53.22 168 ASN A O 1
ATOM 1338 N N . ASN A 1 169 ? 8.552 -0.997 22.202 1.00 59.41 169 ASN A N 1
ATOM 1339 C CA . ASN A 1 169 ? 8.215 0.425 22.110 1.00 59.41 169 ASN A CA 1
ATOM 1340 C C . ASN A 1 169 ? 6.706 0.687 22.025 1.00 59.41 169 ASN A C 1
ATOM 1342 O O . ASN A 1 169 ? 5.909 -0.199 21.728 1.00 59.41 169 ASN A O 1
ATOM 1346 N N . ILE A 1 170 ? 6.346 1.967 22.186 1.00 60.44 170 ILE A N 1
ATOM 1347 C CA . ILE A 1 170 ? 5.003 2.559 22.002 1.00 60.44 170 ILE A CA 1
ATOM 1348 C C . ILE A 1 170 ? 4.331 2.126 20.683 1.00 60.44 170 ILE A C 1
ATOM 1350 O O . ILE A 1 170 ? 3.103 2.139 20.583 1.00 60.44 170 ILE A O 1
ATOM 1354 N N . GLU A 1 171 ? 5.114 1.742 19.668 1.00 65.12 171 GLU A N 1
ATOM 1355 C CA . GLU A 1 171 ? 4.585 1.233 18.402 1.00 65.12 171 GLU A CA 1
ATOM 1356 C C . GLU A 1 171 ? 3.815 -0.087 18.551 1.00 65.12 171 GLU A C 1
ATOM 1358 O O . GLU A 1 171 ? 2.866 -0.306 17.799 1.00 65.12 171 GLU A O 1
ATOM 1363 N N . ASN A 1 172 ? 4.155 -0.935 19.529 1.00 71.19 172 ASN A N 1
ATOM 1364 C CA . ASN A 1 172 ? 3.523 -2.248 19.694 1.00 71.19 172 ASN A CA 1
ATOM 1365 C C . ASN A 1 172 ? 2.040 -2.157 20.019 1.00 71.19 172 ASN A C 1
ATOM 1367 O O . ASN A 1 172 ? 1.223 -2.926 19.518 1.00 71.19 172 ASN A O 1
ATOM 1371 N N . ASP A 1 173 ? 1.671 -1.161 20.808 1.00 78.12 173 ASP A N 1
ATOM 1372 C CA . ASP A 1 173 ? 0.285 -0.942 21.183 1.00 78.12 173 ASP A CA 1
ATOM 1373 C C . ASP A 1 173 ? -0.564 -0.406 20.011 1.00 78.12 173 ASP A C 1
ATOM 1375 O O . ASP A 1 173 ? -1.777 -0.236 20.151 1.00 78.12 173 ASP A O 1
ATOM 1379 N N . GLY A 1 174 ? 0.057 -0.079 18.872 1.00 83.69 174 GLY A N 1
ATOM 1380 C CA . GLY A 1 174 ? -0.614 0.322 17.637 1.00 83.69 174 GLY A CA 1
ATOM 1381 C C . GLY A 1 174 ? -1.087 -0.843 16.770 1.00 83.69 174 GLY A C 1
ATOM 1382 O O . GLY A 1 174 ? -1.955 -0.642 15.921 1.00 83.69 174 GLY A O 1
ATOM 1383 N N . PHE A 1 175 ? -0.554 -2.048 16.990 1.00 91.75 175 PHE A N 1
ATOM 1384 C CA . PHE A 1 175 ? -0.744 -3.179 16.083 1.00 91.75 175 PHE A CA 1
ATOM 1385 C C . PHE A 1 175 ? -1.088 -4.473 16.812 1.00 91.75 175 PHE A C 1
ATOM 1387 O O . PHE A 1 175 ? -0.677 -4.673 17.951 1.00 91.75 175 PHE A O 1
ATOM 1394 N N . TYR A 1 176 ? -1.827 -5.355 16.154 1.00 94.06 176 TYR A N 1
ATOM 1395 C CA . TYR A 1 176 ? -1.925 -6.763 16.519 1.00 94.06 176 TYR A CA 1
ATOM 1396 C C . TYR A 1 176 ? -0.914 -7.539 15.673 1.00 94.06 176 TYR A C 1
ATOM 1398 O O . TYR A 1 176 ? -1.001 -7.533 14.449 1.00 94.06 176 TYR A O 1
ATOM 1406 N N . PHE A 1 177 ? 0.080 -8.149 16.309 1.00 93.50 177 PHE A N 1
ATOM 1407 C CA . PHE A 1 177 ? 1.098 -8.925 15.605 1.00 93.50 177 PHE A CA 1
ATOM 1408 C C . PHE A 1 177 ? 0.621 -10.366 15.464 1.00 93.50 177 PHE A C 1
ATOM 1410 O O . PHE A 1 177 ? 0.337 -11.006 16.474 1.00 93.50 177 PHE A O 1
ATOM 1417 N N . VAL A 1 178 ? 0.532 -10.841 14.228 1.00 94.75 178 VAL A N 1
ATOM 1418 C CA . VAL A 1 178 ? 0.081 -12.191 13.861 1.00 94.75 178 VAL A CA 1
ATOM 1419 C C . VAL A 1 178 ? 1.102 -12.823 12.922 1.00 94.75 178 VAL A C 1
ATOM 1421 O O . VAL A 1 178 ? 1.917 -12.113 12.330 1.00 94.75 178 VAL A O 1
ATOM 1424 N N . ASN A 1 179 ? 1.102 -14.147 12.788 1.00 94.56 179 ASN A N 1
ATOM 1425 C CA . ASN A 1 179 ? 1.923 -14.789 11.756 1.00 94.56 179 ASN A CA 1
ATOM 1426 C C . ASN A 1 179 ? 1.274 -14.640 10.362 1.00 94.56 179 ASN A C 1
ATOM 1428 O O . ASN A 1 179 ? 0.168 -14.111 10.216 1.00 94.56 179 ASN A O 1
ATOM 1432 N N . HIS A 1 180 ? 1.996 -15.051 9.317 1.00 93.50 180 HIS A N 1
ATOM 1433 C CA . HIS A 1 180 ? 1.495 -14.948 7.947 1.00 93.50 180 HIS A CA 1
ATOM 1434 C C . HIS A 1 180 ? 0.279 -15.849 7.730 1.00 93.50 180 HIS A C 1
ATOM 1436 O O . HIS A 1 180 ? -0.679 -15.422 7.091 1.00 93.50 180 HIS A O 1
ATOM 1442 N N . GLU A 1 181 ? 0.293 -17.065 8.274 1.00 95.75 181 GLU A N 1
ATOM 1443 C CA . GLU A 1 181 ? -0.789 -18.036 8.132 1.00 95.75 181 GLU A CA 1
ATOM 1444 C C . GLU A 1 181 ? -2.116 -17.487 8.679 1.00 95.75 181 GLU A C 1
ATOM 1446 O O . GLU A 1 181 ? -3.104 -17.441 7.947 1.00 95.75 181 GLU A O 1
ATOM 1451 N N . GLU A 1 182 ? -2.109 -16.975 9.910 1.00 96.00 182 GLU A N 1
ATOM 1452 C CA . GLU A 1 182 ? -3.243 -16.328 10.578 1.00 96.00 182 GLU A CA 1
ATOM 1453 C C . GLU A 1 182 ? -3.725 -15.099 9.804 1.00 96.00 182 GLU A C 1
ATOM 1455 O O . GLU A 1 182 ? -4.926 -14.919 9.596 1.00 96.00 182 GLU A O 1
ATOM 1460 N N . PHE A 1 183 ? -2.803 -14.247 9.339 1.00 97.00 183 PHE A N 1
ATOM 1461 C CA . PHE A 1 183 ? -3.171 -13.067 8.555 1.00 97.00 183 PHE A CA 1
ATOM 1462 C C . PHE A 1 183 ? -3.873 -13.454 7.251 1.00 97.00 183 PHE A C 1
ATOM 1464 O O . PHE A 1 183 ? -4.903 -12.878 6.897 1.00 97.00 183 PHE A O 1
ATOM 1471 N N . HIS A 1 184 ? -3.328 -14.437 6.534 1.00 94.94 184 HIS A N 1
ATOM 1472 C CA . HIS A 1 184 ? -3.906 -14.917 5.287 1.00 94.94 184 HIS A CA 1
ATOM 1473 C C . HIS A 1 184 ? -5.239 -15.634 5.504 1.00 94.94 184 HIS A C 1
ATOM 1475 O O . HIS A 1 184 ? -6.109 -15.531 4.641 1.00 94.94 184 HIS A O 1
ATOM 1481 N N . GLU A 1 185 ? -5.430 -16.322 6.628 1.00 95.19 185 GLU A N 1
ATOM 1482 C CA . GLU A 1 185 ? -6.716 -16.914 6.994 1.00 95.19 185 GLU A CA 1
ATOM 1483 C C . GLU A 1 185 ? -7.783 -15.836 7.227 1.00 95.19 185 GLU A C 1
ATOM 1485 O O . GLU A 1 185 ? -8.816 -15.861 6.559 1.00 95.19 185 GLU A O 1
ATOM 1490 N N . MET A 1 186 ? -7.501 -14.824 8.059 1.00 95.00 186 MET A N 1
ATOM 1491 C CA . MET A 1 186 ? -8.404 -13.678 8.263 1.00 95.00 186 MET A CA 1
ATOM 1492 C C . MET A 1 186 ? -8.722 -12.961 6.941 1.00 95.00 186 MET A C 1
ATOM 1494 O O . MET A 1 186 ? -9.868 -12.601 6.669 1.00 95.00 186 MET A O 1
ATOM 1498 N N . ALA A 1 187 ? -7.717 -12.789 6.075 1.00 94.31 187 ALA A N 1
ATOM 1499 C CA . ALA A 1 187 ? -7.901 -12.182 4.761 1.00 94.31 187 ALA A CA 1
ATOM 1500 C C . ALA A 1 187 ? -8.806 -13.020 3.854 1.00 94.31 187 ALA A C 1
ATOM 1502 O O . ALA A 1 187 ? -9.732 -12.475 3.256 1.00 94.31 187 ALA A O 1
ATOM 1503 N N . ARG A 1 188 ? -8.580 -14.337 3.779 1.00 92.94 188 ARG A N 1
ATOM 1504 C CA . ARG A 1 188 ? -9.427 -15.260 3.007 1.00 92.94 188 ARG A CA 1
ATOM 1505 C C . ARG A 1 188 ? -10.856 -15.286 3.519 1.00 92.94 188 ARG A C 1
ATOM 1507 O O . ARG A 1 188 ? -11.753 -15.399 2.695 1.00 92.94 188 ARG A O 1
ATOM 1514 N N . ASN A 1 189 ? -11.048 -15.123 4.826 1.00 91.88 189 ASN A N 1
ATOM 1515 C CA . ASN A 1 189 ? -12.351 -15.035 5.480 1.00 91.88 189 ASN A CA 1
ATOM 1516 C C . ASN A 1 189 ? -13.055 -13.676 5.276 1.00 91.88 189 ASN A C 1
ATOM 1518 O O . ASN A 1 189 ? -14.168 -13.490 5.762 1.00 91.88 189 ASN A O 1
ATOM 1522 N N . GLY A 1 190 ? -12.433 -12.721 4.570 1.00 92.25 190 GLY A N 1
ATOM 1523 C CA . GLY A 1 190 ? -13.013 -11.400 4.319 1.00 92.25 190 GLY A CA 1
ATOM 1524 C C . GLY A 1 190 ? -13.036 -10.487 5.550 1.00 92.25 190 GLY A C 1
ATOM 1525 O O . GLY A 1 190 ? -13.823 -9.556 5.610 1.00 92.25 190 GLY A O 1
ATOM 1526 N N . GLU A 1 191 ? -12.185 -10.715 6.551 1.00 93.00 191 GLU A N 1
ATOM 1527 C CA . GLU A 1 191 ? -12.313 -10.058 7.864 1.00 93.00 191 GLU A CA 1
ATOM 1528 C C . GLU A 1 191 ? -11.616 -8.678 7.949 1.00 93.00 191 GLU A C 1
ATOM 1530 O O . GLU A 1 191 ? -11.541 -8.052 9.014 1.00 93.00 191 GLU A O 1
ATOM 1535 N N . PHE A 1 192 ? -11.122 -8.153 6.821 1.00 94.81 192 PHE A N 1
ATOM 1536 C CA . PHE A 1 192 ? -10.414 -6.873 6.736 1.00 94.81 192 PHE A CA 1
ATOM 1537 C C . PHE A 1 192 ? -11.166 -5.821 5.918 1.00 94.81 192 PHE A C 1
ATOM 1539 O O . PHE A 1 192 ? -11.597 -6.070 4.796 1.00 94.81 192 PHE A O 1
ATOM 1546 N N . LEU A 1 193 ? -11.195 -4.586 6.429 1.00 93.25 193 LEU A N 1
ATOM 1547 C CA . LEU A 1 193 ? -11.669 -3.393 5.714 1.00 93.25 193 LEU A CA 1
ATOM 1548 C C . LEU A 1 193 ? -10.690 -2.927 4.635 1.00 93.25 193 LEU A C 1
ATOM 1550 O O . LEU A 1 193 ? -11.101 -2.417 3.594 1.00 93.25 193 LEU A O 1
ATOM 1554 N N . THR A 1 194 ? -9.397 -3.091 4.891 1.00 95.19 194 THR A N 1
ATOM 1555 C CA . THR A 1 194 ? -8.312 -2.787 3.958 1.00 95.19 194 THR A CA 1
ATOM 1556 C C . THR A 1 194 ? -7.145 -3.707 4.247 1.00 95.19 194 THR A C 1
ATOM 1558 O O . THR A 1 194 ? -6.915 -4.055 5.409 1.00 95.19 194 THR A O 1
ATOM 1561 N N . ILE A 1 195 ? -6.392 -4.033 3.202 1.00 95.69 195 ILE A N 1
ATOM 1562 C CA . ILE A 1 195 ? -5.101 -4.710 3.295 1.00 95.69 195 ILE A CA 1
ATOM 1563 C C . ILE A 1 195 ? -4.089 -3.903 2.482 1.00 95.69 195 ILE A C 1
ATOM 1565 O O . ILE A 1 195 ? -4.407 -3.370 1.416 1.00 95.69 195 ILE A O 1
ATOM 1569 N N . GLU A 1 196 ? -2.879 -3.789 3.008 1.00 90.50 196 GLU A N 1
ATOM 1570 C CA . GLU A 1 196 ? -1.746 -3.149 2.353 1.00 90.50 196 GLU A CA 1
ATOM 1571 C C . GLU A 1 196 ? -0.469 -3.921 2.675 1.00 90.50 196 GLU A C 1
ATOM 1573 O O . GLU A 1 196 ? -0.294 -4.414 3.790 1.00 90.50 196 GLU A O 1
ATOM 1578 N N . GLU A 1 197 ? 0.426 -4.025 1.699 1.00 85.69 197 GLU A N 1
ATOM 1579 C CA . GLU A 1 197 ? 1.740 -4.626 1.883 1.00 85.69 197 GLU A CA 1
ATOM 1580 C C . GLU A 1 197 ? 2.795 -3.522 1.891 1.00 85.69 197 GLU A C 1
ATOM 1582 O O . GLU A 1 197 ? 2.904 -2.732 0.953 1.00 85.69 197 GLU A O 1
ATOM 1587 N N . ILE A 1 198 ? 3.569 -3.452 2.971 1.00 81.38 198 ILE A N 1
ATOM 1588 C CA . ILE A 1 198 ? 4.603 -2.438 3.158 1.00 81.38 198 ILE A CA 1
ATOM 1589 C C . ILE A 1 198 ? 5.905 -3.163 3.468 1.00 81.38 198 ILE A C 1
ATOM 1591 O O . ILE A 1 198 ? 6.043 -3.792 4.514 1.00 81.38 198 ILE A O 1
ATOM 1595 N N . LEU A 1 199 ? 6.882 -3.038 2.566 1.00 76.44 199 LEU A N 1
ATOM 1596 C CA . LEU A 1 199 ? 8.224 -3.619 2.714 1.00 76.44 199 LEU A CA 1
ATOM 1597 C C . LEU A 1 199 ? 8.230 -5.149 2.936 1.00 76.44 199 LEU A C 1
ATOM 1599 O O . LEU A 1 199 ? 9.143 -5.666 3.576 1.00 76.44 199 LEU A O 1
ATOM 1603 N N . GLY A 1 200 ? 7.246 -5.863 2.379 1.00 80.62 200 GLY A N 1
ATOM 1604 C CA . GLY A 1 200 ? 7.101 -7.321 2.493 1.00 80.62 200 GLY A CA 1
ATOM 1605 C C . GLY A 1 200 ? 6.278 -7.792 3.696 1.00 80.62 200 GLY A C 1
ATOM 1606 O O . GLY A 1 200 ? 5.997 -8.982 3.814 1.00 80.62 200 GLY A O 1
ATOM 1607 N N . ASP A 1 201 ? 5.871 -6.878 4.580 1.00 88.25 201 ASP A N 1
ATOM 1608 C CA . ASP A 1 201 ? 4.951 -7.174 5.673 1.00 88.25 201 ASP A CA 1
ATOM 1609 C C . ASP A 1 201 ? 3.525 -6.774 5.281 1.00 88.25 201 ASP A C 1
ATOM 1611 O O . ASP A 1 201 ? 3.295 -5.703 4.715 1.00 88.25 201 ASP A O 1
ATOM 1615 N N . SER A 1 202 ? 2.550 -7.607 5.634 1.00 93.75 202 SER A N 1
ATOM 1616 C CA . SER A 1 202 ? 1.135 -7.292 5.452 1.00 93.75 202 SER A CA 1
ATOM 1617 C C . SER A 1 202 ? 0.604 -6.479 6.631 1.00 93.75 202 SER A C 1
ATOM 1619 O O . SER A 1 202 ? 0.987 -6.701 7.783 1.00 93.75 202 SER A O 1
ATOM 1621 N N . TYR A 1 203 ? -0.298 -5.545 6.342 1.00 94.44 203 TYR A N 1
ATOM 1622 C CA . TYR A 1 203 ? -1.022 -4.722 7.304 1.00 94.44 203 TYR A CA 1
ATOM 1623 C C . TYR A 1 203 ? -2.506 -4.723 6.945 1.00 94.44 203 TYR A C 1
ATOM 1625 O O . TYR A 1 203 ? -2.860 -4.568 5.779 1.00 94.44 203 TYR A O 1
ATOM 1633 N N . GLY A 1 204 ? -3.388 -4.867 7.933 1.00 95.94 204 GLY A N 1
ATOM 1634 C CA . GLY A 1 204 ? -4.830 -4.883 7.687 1.00 95.94 204 GLY A CA 1
ATOM 1635 C C . GLY A 1 204 ? -5.653 -4.325 8.840 1.00 95.94 204 GLY A C 1
ATOM 1636 O O . GLY A 1 204 ? -5.392 -4.625 10.005 1.00 95.94 204 GLY A O 1
ATOM 1637 N N . LEU A 1 205 ? -6.671 -3.515 8.535 1.00 96.00 205 LEU A N 1
ATOM 1638 C CA . LEU A 1 205 ? -7.618 -3.029 9.545 1.00 96.00 205 LEU A CA 1
ATOM 1639 C C . LEU A 1 205 ? -8.809 -3.983 9.621 1.00 96.00 205 LEU A C 1
ATOM 1641 O O . LEU A 1 205 ? -9.588 -4.078 8.676 1.00 96.00 205 LEU A O 1
ATOM 1645 N N . HIS A 1 206 ? -8.935 -4.695 10.735 1.00 94.75 206 HIS A N 1
ATOM 1646 C CA . HIS A 1 206 ? -9.941 -5.741 10.902 1.00 94.75 206 HIS A CA 1
ATOM 1647 C C . HIS A 1 206 ? -11.332 -5.151 11.178 1.00 94.75 206 HIS A C 1
ATOM 1649 O O . HIS A 1 206 ? -11.457 -4.171 11.921 1.00 94.75 206 HIS A O 1
ATOM 1655 N N . VAL A 1 207 ? -12.384 -5.759 10.623 1.00 91.19 207 VAL A N 1
ATOM 1656 C CA . VAL A 1 207 ? -13.773 -5.261 10.719 1.00 91.19 207 VAL A CA 1
ATOM 1657 C C . VAL A 1 207 ? -14.246 -5.174 12.178 1.00 91.19 207 VAL A C 1
ATOM 1659 O O . VAL A 1 207 ? -14.967 -4.244 12.546 1.00 91.19 207 VAL A O 1
ATOM 1662 N N . SER A 1 208 ? -13.745 -6.053 13.056 1.00 90.62 208 SER A N 1
ATOM 1663 C CA . SER A 1 208 ? -14.028 -6.020 14.504 1.00 90.62 208 SER A CA 1
ATOM 1664 C C . SER A 1 208 ? -13.729 -4.676 15.172 1.00 90.62 208 SER A C 1
ATOM 1666 O O . SER A 1 208 ? -14.300 -4.372 16.218 1.00 90.62 208 SER A O 1
ATOM 1668 N N . GLU A 1 209 ? -12.805 -3.874 14.629 1.00 93.25 209 GLU A N 1
ATOM 1669 C CA . GLU A 1 209 ? -12.527 -2.548 15.182 1.00 93.25 209 GLU A CA 1
ATOM 1670 C C . GLU A 1 209 ? -13.762 -1.645 15.088 1.00 93.25 209 GLU A C 1
ATOM 1672 O O . GLU A 1 209 ? -14.070 -0.959 16.059 1.00 93.25 209 GLU A O 1
ATOM 1677 N N . LEU A 1 210 ? -14.538 -1.713 14.000 1.00 90.31 210 LEU A N 1
ATOM 1678 C CA . LEU A 1 210 ? -15.793 -0.962 13.872 1.00 90.31 210 LEU A CA 1
ATOM 1679 C C . LEU A 1 210 ? -16.855 -1.447 14.863 1.00 90.31 210 LEU A C 1
ATOM 1681 O O . LEU A 1 210 ? -17.547 -0.632 15.472 1.00 90.31 210 LEU A O 1
ATOM 1685 N N . VAL A 1 211 ? -16.935 -2.760 15.085 1.00 88.38 211 VAL A N 1
ATOM 1686 C CA . VAL A 1 211 ? -17.852 -3.369 16.066 1.00 88.38 211 VAL A CA 1
ATOM 1687 C C . VAL A 1 211 ? -17.571 -2.833 17.466 1.00 88.38 211 VAL A C 1
ATOM 1689 O O . VAL A 1 211 ? -18.479 -2.404 18.181 1.00 88.38 211 VAL A O 1
ATOM 1692 N N . LYS A 1 212 ? -16.287 -2.773 17.838 1.00 90.56 212 LYS A N 1
ATOM 1693 C CA . LYS A 1 212 ? -15.838 -2.200 19.112 1.00 90.56 212 LYS A CA 1
ATOM 1694 C C . LYS A 1 212 ? -16.222 -0.723 19.236 1.00 90.56 212 LYS A C 1
ATOM 1696 O O . LYS A 1 212 ? -16.695 -0.319 20.295 1.00 90.56 212 LYS A O 1
ATOM 1701 N N . LEU A 1 213 ? -16.029 0.079 18.183 1.00 91.88 213 LEU A N 1
ATOM 1702 C CA . LEU A 1 213 ? -16.401 1.501 18.187 1.00 91.88 213 LEU A CA 1
ATOM 1703 C C . LEU A 1 213 ? -17.896 1.699 18.406 1.00 91.88 213 LEU A C 1
ATOM 1705 O O . LEU A 1 213 ? -18.294 2.548 19.203 1.00 91.88 213 LEU A O 1
ATOM 1709 N N . LYS A 1 214 ? -18.710 0.892 17.726 1.00 88.44 214 LYS A N 1
ATOM 1710 C CA . LYS A 1 214 ? -20.164 0.940 17.828 1.00 88.44 214 LYS A CA 1
ATOM 1711 C C . LYS A 1 214 ? -20.636 0.581 19.236 1.00 88.44 214 LYS A C 1
ATOM 1713 O O . LYS A 1 214 ? -21.371 1.355 19.844 1.00 88.44 214 LYS A O 1
ATOM 1718 N N . LYS A 1 215 ? -20.153 -0.540 19.785 1.00 89.00 215 LYS A N 1
ATOM 1719 C CA . LYS A 1 215 ? -20.489 -1.002 21.142 1.00 89.00 215 LYS A CA 1
ATOM 1720 C C . LYS A 1 215 ? -20.134 0.031 22.213 1.00 89.00 215 LYS A C 1
ATOM 1722 O O . LYS A 1 215 ? -20.883 0.217 23.165 1.00 89.00 215 LYS A O 1
ATOM 1727 N N . GLU A 1 216 ? -19.007 0.718 22.043 1.00 91.00 216 GLU A N 1
ATOM 1728 C CA . GLU A 1 216 ? -18.539 1.746 22.978 1.00 91.00 216 GLU A CA 1
ATOM 1729 C C . GLU A 1 216 ? -19.089 3.150 22.688 1.00 91.00 216 GLU A C 1
ATOM 1731 O O . GLU A 1 216 ? -18.852 4.054 23.484 1.00 91.00 216 GLU A O 1
ATOM 1736 N N . LYS A 1 217 ? -19.813 3.346 21.576 1.00 91.56 217 LYS A N 1
ATOM 1737 C CA . LYS A 1 217 ? -20.292 4.652 21.088 1.00 91.56 217 LYS A CA 1
ATOM 1738 C C . LYS A 1 217 ? -19.168 5.696 20.974 1.00 91.56 217 LYS A C 1
ATOM 1740 O O . LYS A 1 217 ? -19.336 6.851 21.364 1.00 91.56 217 LYS A O 1
ATOM 1745 N N . LYS A 1 218 ? -18.012 5.286 20.437 1.00 93.75 218 LYS A N 1
ATOM 1746 C CA . LYS A 1 218 ? -16.807 6.125 20.290 1.00 93.75 218 LYS A CA 1
ATOM 1747 C C . LYS A 1 218 ? -16.459 6.415 18.836 1.00 93.75 218 LYS A C 1
ATOM 1749 O O . LYS A 1 218 ? -16.787 5.654 17.930 1.00 93.75 218 LYS A O 1
ATOM 1754 N N . ILE A 1 219 ? -15.715 7.499 18.639 1.00 95.62 219 ILE A N 1
ATOM 1755 C CA . ILE A 1 219 ? -15.094 7.852 17.362 1.00 95.62 219 ILE A CA 1
ATOM 1756 C C . ILE A 1 219 ? -13.803 7.047 17.204 1.00 95.62 219 ILE A C 1
ATOM 1758 O O . ILE A 1 219 ? -12.941 7.052 18.087 1.00 95.62 219 ILE A O 1
ATOM 1762 N N . GLY A 1 220 ? -13.651 6.374 16.068 1.00 96.25 220 GLY A N 1
ATOM 1763 C CA . GLY A 1 220 ? -12.423 5.664 15.734 1.00 96.25 220 GLY A CA 1
ATOM 1764 C C . GLY A 1 220 ? -11.330 6.612 15.276 1.00 96.25 220 GLY A C 1
ATOM 1765 O O . GLY A 1 220 ? -11.595 7.553 14.531 1.00 96.25 220 GLY A O 1
ATOM 1766 N N . ILE A 1 221 ? -10.088 6.343 15.667 1.00 96.69 221 ILE A N 1
ATOM 1767 C CA . ILE A 1 221 ? -8.907 6.966 15.069 1.00 96.69 221 ILE A CA 1
ATOM 1768 C C . ILE A 1 221 ? -7.882 5.899 14.698 1.00 96.69 221 ILE A C 1
ATOM 1770 O O . ILE A 1 221 ? -7.572 5.020 15.496 1.00 96.69 221 ILE A O 1
ATOM 1774 N N . THR A 1 222 ? -7.331 5.973 13.493 1.00 95.88 222 THR A N 1
ATOM 1775 C CA . THR A 1 222 ? -6.255 5.078 13.055 1.00 95.88 222 THR A CA 1
ATOM 1776 C C . THR A 1 222 ? -5.272 5.792 12.135 1.00 95.88 222 THR A C 1
ATOM 1778 O O . THR A 1 222 ? -5.481 6.945 11.753 1.00 95.88 222 THR A O 1
ATOM 1781 N N . GLN A 1 223 ? -4.169 5.123 11.812 1.00 92.62 223 GLN A N 1
ATOM 1782 C CA . GLN A 1 223 ? -3.144 5.614 10.896 1.00 92.62 223 GLN A CA 1
ATOM 1783 C C . GLN A 1 223 ? -3.012 4.645 9.723 1.00 92.62 223 GLN A C 1
ATOM 1785 O O . GLN A 1 223 ? -2.882 3.446 9.950 1.00 92.62 223 GLN A O 1
ATOM 1790 N N . LEU A 1 224 ? -3.053 5.158 8.496 1.00 91.06 224 LEU A N 1
ATOM 1791 C CA . LEU A 1 224 ? -2.940 4.362 7.270 1.00 91.06 224 LEU A CA 1
ATOM 1792 C C . LEU A 1 224 ? -2.190 5.161 6.198 1.00 91.06 224 LEU A C 1
ATOM 1794 O O . LEU A 1 224 ? -2.024 6.383 6.315 1.00 91.06 224 LEU A O 1
ATOM 1798 N N . ASP A 1 225 ? -1.732 4.491 5.147 1.00 86.94 225 ASP A N 1
ATOM 1799 C CA . ASP A 1 225 ? -1.226 5.170 3.955 1.00 86.94 225 ASP A CA 1
ATOM 1800 C C . ASP A 1 225 ? -2.381 5.547 3.017 1.00 86.94 225 ASP A C 1
ATOM 1802 O O . ASP A 1 225 ? -3.557 5.254 3.270 1.00 86.94 225 ASP A O 1
ATOM 1806 N N . LEU A 1 226 ? -2.076 6.331 1.980 1.00 85.06 226 LEU A N 1
ATOM 1807 C CA . LEU A 1 226 ? -3.102 6.926 1.123 1.00 85.06 226 LEU A CA 1
ATOM 1808 C C . LEU A 1 226 ? -3.909 5.851 0.386 1.00 85.06 226 LEU A C 1
ATOM 1810 O O . LEU A 1 226 ? -5.132 5.957 0.315 1.00 85.06 226 LEU A O 1
ATOM 1814 N N . LEU A 1 227 ? -3.241 4.799 -0.096 1.00 86.12 227 LEU A N 1
ATOM 1815 C CA . LEU A 1 227 ? -3.876 3.692 -0.805 1.00 86.12 227 LEU A CA 1
ATOM 1816 C C . LEU A 1 227 ? -4.901 2.982 0.091 1.00 86.12 227 LEU A C 1
ATOM 1818 O O . LEU A 1 227 ? -6.078 2.925 -0.264 1.00 86.12 227 LEU A O 1
ATOM 1822 N N . ALA A 1 228 ? -4.485 2.525 1.275 1.00 91.56 228 ALA A N 1
ATOM 1823 C CA . ALA A 1 228 ? -5.379 1.910 2.257 1.00 91.56 228 ALA A CA 1
ATOM 1824 C C . ALA A 1 228 ? -6.528 2.844 2.684 1.00 91.56 228 ALA A C 1
ATOM 1826 O O . ALA A 1 228 ? -7.673 2.421 2.836 1.00 91.56 228 ALA A O 1
ATOM 1827 N N . THR A 1 229 ? -6.265 4.148 2.817 1.00 91.44 229 THR A N 1
ATOM 1828 C CA . THR A 1 229 ? -7.310 5.132 3.148 1.00 91.44 229 THR A CA 1
ATOM 1829 C C . THR A 1 229 ? -8.385 5.208 2.058 1.00 91.44 229 THR A C 1
ATOM 1831 O O . THR A 1 229 ? -9.578 5.246 2.367 1.00 91.44 229 THR A O 1
ATOM 1834 N N . ILE A 1 230 ? -7.984 5.221 0.782 1.00 90.94 230 ILE A N 1
ATOM 1835 C CA . ILE A 1 230 ? -8.924 5.240 -0.347 1.00 90.94 230 ILE A CA 1
ATOM 1836 C C . ILE A 1 230 ? -9.712 3.925 -0.401 1.00 90.94 230 ILE A C 1
ATOM 1838 O O . ILE A 1 230 ? -10.929 3.978 -0.577 1.00 90.94 230 ILE A O 1
ATOM 1842 N N . GLN A 1 231 ? -9.065 2.774 -0.168 1.00 92.88 231 GLN A N 1
ATOM 1843 C CA . GLN A 1 231 ? -9.745 1.472 -0.082 1.00 92.88 231 GLN A CA 1
ATOM 1844 C C . GLN A 1 231 ? -10.866 1.485 0.965 1.00 92.88 231 GLN A C 1
ATOM 1846 O O . GLN A 1 231 ? -12.006 1.144 0.648 1.00 92.88 231 GLN A O 1
ATOM 1851 N N . ILE A 1 232 ? -10.579 1.945 2.191 1.00 93.38 232 ILE A N 1
ATOM 1852 C CA . ILE A 1 232 ? -11.608 2.037 3.236 1.00 93.38 232 ILE A CA 1
ATOM 1853 C C . ILE A 1 232 ? -12.710 3.003 2.818 1.00 93.38 232 ILE A C 1
ATOM 1855 O O . ILE A 1 232 ? -13.875 2.686 3.005 1.00 93.38 232 ILE A O 1
ATOM 1859 N N . LYS A 1 233 ? -12.387 4.163 2.236 1.00 91.50 233 LYS A N 1
ATOM 1860 C CA . LYS A 1 233 ? -13.403 5.153 1.846 1.00 91.50 233 LYS A CA 1
ATOM 1861 C C . LYS A 1 233 ? -14.419 4.601 0.835 1.00 91.50 233 LYS A C 1
ATOM 1863 O O . LYS A 1 233 ? -15.574 5.011 0.876 1.00 91.50 233 LYS A O 1
ATOM 1868 N N . ILE A 1 234 ? -14.002 3.686 -0.045 1.00 90.62 234 ILE A N 1
ATOM 1869 C CA . ILE A 1 234 ? -14.894 3.000 -0.998 1.00 90.62 234 ILE A CA 1
ATOM 1870 C C . ILE A 1 234 ? -15.896 2.101 -0.258 1.00 90.62 234 ILE A C 1
ATOM 1872 O O . ILE A 1 234 ? -17.062 2.041 -0.634 1.00 90.62 234 ILE A O 1
ATOM 1876 N N . ARG A 1 235 ? -15.451 1.423 0.803 1.00 88.31 235 ARG A N 1
ATOM 1877 C CA . ARG A 1 235 ? -16.237 0.411 1.532 1.00 88.31 235 ARG A CA 1
ATOM 1878 C C . ARG A 1 235 ? -16.979 0.974 2.746 1.00 88.31 235 ARG A C 1
ATOM 1880 O O . ARG A 1 235 ? -17.968 0.405 3.188 1.00 88.31 235 ARG A O 1
ATOM 1887 N N . TYR A 1 236 ? -16.505 2.095 3.284 1.00 90.25 236 TYR A N 1
ATOM 1888 C CA . TYR A 1 236 ? -16.980 2.713 4.513 1.00 90.25 236 TYR A CA 1
ATOM 1889 C C . TYR A 1 236 ? -17.088 4.244 4.357 1.00 90.25 236 TYR A C 1
ATOM 1891 O O . TYR A 1 236 ? -16.088 4.961 4.462 1.00 90.25 236 TYR A O 1
ATOM 1899 N N . PRO A 1 237 ? -18.295 4.793 4.128 1.00 86.19 237 PRO A N 1
ATOM 1900 C CA . PRO A 1 237 ? -18.467 6.209 3.791 1.00 86.19 237 PRO A CA 1
ATOM 1901 C C . PRO A 1 237 ? -18.259 7.168 4.975 1.00 86.19 237 PRO A C 1
ATOM 1903 O O . PRO A 1 237 ? -18.004 8.355 4.770 1.00 86.19 237 PRO A O 1
ATOM 1906 N N . GLN A 1 238 ? -18.312 6.681 6.220 1.00 89.50 238 GLN A N 1
ATOM 1907 C CA . GLN A 1 238 ? -18.146 7.502 7.429 1.00 89.50 238 GLN A CA 1
ATOM 1908 C C . GLN A 1 238 ? -16.679 7.812 7.794 1.00 89.50 238 GLN A C 1
ATOM 1910 O O . GLN A 1 238 ? -16.356 8.160 8.935 1.00 89.50 238 GLN A O 1
ATOM 1915 N N . VAL A 1 239 ? -15.776 7.720 6.818 1.00 92.50 239 VAL A N 1
ATOM 1916 C CA . VAL A 1 239 ? -14.369 8.091 6.977 1.00 92.50 239 VAL A CA 1
ATOM 1917 C C . VAL A 1 239 ? -14.173 9.603 6.895 1.00 92.50 239 VAL A C 1
ATOM 1919 O O . VAL A 1 239 ? -14.638 10.274 5.970 1.00 92.50 239 VAL A O 1
ATOM 1922 N N . LYS A 1 240 ? -13.371 10.142 7.816 1.00 93.12 240 LYS A N 1
ATOM 1923 C CA . LYS A 1 240 ? -12.765 11.474 7.720 1.00 93.12 240 LYS A CA 1
ATOM 1924 C C . LYS A 1 240 ? -11.250 11.341 7.605 1.00 93.12 240 LYS A C 1
ATOM 1926 O O . LYS A 1 240 ? -10.587 10.847 8.511 1.00 93.12 240 LYS A O 1
ATOM 1931 N N . LEU A 1 241 ? -10.709 11.802 6.482 1.00 92.31 241 LEU A N 1
ATOM 1932 C CA . LEU A 1 241 ? -9.273 11.805 6.223 1.00 92.31 241 LEU A CA 1
ATOM 1933 C C . LEU A 1 241 ? -8.632 13.083 6.770 1.00 92.31 241 LEU A C 1
ATOM 1935 O O . LEU A 1 241 ? -9.089 14.184 6.468 1.00 92.31 241 LEU A O 1
ATOM 1939 N N . ILE A 1 242 ? -7.548 12.927 7.526 1.00 92.25 242 ILE A N 1
ATOM 1940 C CA . ILE A 1 242 ? -6.672 14.018 7.954 1.00 92.25 242 ILE A CA 1
ATOM 1941 C C . ILE A 1 242 ? -5.290 13.754 7.373 1.00 92.25 242 ILE A C 1
ATOM 1943 O O . ILE A 1 242 ? -4.667 12.735 7.673 1.00 92.25 242 ILE A O 1
ATOM 1947 N N . LEU A 1 243 ? -4.811 14.686 6.554 1.00 88.50 243 LEU A N 1
ATOM 1948 C CA . LEU A 1 243 ? -3.460 14.630 6.022 1.00 88.50 243 LEU A CA 1
ATOM 1949 C C . LEU A 1 243 ? -2.467 15.210 7.033 1.00 88.50 243 LEU A C 1
ATOM 1951 O O . LEU A 1 243 ? -2.639 16.325 7.526 1.00 88.50 243 LEU A O 1
ATOM 1955 N N . VAL A 1 244 ? -1.428 14.441 7.339 1.00 86.94 244 VAL A N 1
ATOM 1956 C CA . VAL A 1 244 ? -0.383 14.771 8.305 1.00 86.94 244 VAL A CA 1
ATOM 1957 C C . VAL A 1 244 ? 0.921 14.971 7.552 1.00 86.94 244 VAL A C 1
ATOM 1959 O O . VAL A 1 244 ? 1.446 14.040 6.946 1.00 86.94 244 VAL A O 1
ATOM 1962 N N . PHE A 1 245 ? 1.465 16.180 7.635 1.00 84.06 245 PHE A N 1
ATOM 1963 C CA . PHE A 1 245 ? 2.750 16.539 7.048 1.00 84.06 245 PHE A CA 1
ATOM 1964 C C . PHE A 1 245 ? 3.610 17.272 8.071 1.00 84.06 245 PHE A C 1
ATOM 1966 O O . PHE A 1 245 ? 3.100 17.912 8.994 1.00 84.06 245 PHE A O 1
ATOM 1973 N N . THR A 1 246 ? 4.923 17.195 7.886 1.00 82.62 246 THR A N 1
ATOM 1974 C CA . THR A 1 246 ? 5.863 18.082 8.572 1.00 82.62 246 THR A CA 1
ATOM 1975 C C . THR A 1 246 ? 6.142 19.296 7.693 1.00 82.62 246 THR A C 1
ATOM 1977 O O . THR A 1 246 ? 6.183 19.185 6.472 1.00 82.62 246 THR A O 1
ATOM 1980 N N . LYS A 1 247 ? 6.320 20.465 8.316 1.00 81.38 247 LYS A N 1
ATOM 1981 C CA . LYS A 1 247 ? 6.694 21.698 7.606 1.00 81.38 247 LYS A CA 1
ATOM 1982 C C . LYS A 1 247 ? 8.170 21.720 7.200 1.00 81.38 247 LYS A C 1
ATOM 1984 O O . LYS A 1 247 ? 8.542 22.514 6.348 1.00 81.38 247 LYS A O 1
ATOM 1989 N N . ASN A 1 248 ? 9.001 20.896 7.840 1.00 86.38 248 ASN A N 1
ATOM 1990 C CA . ASN A 1 248 ? 10.443 20.870 7.629 1.00 86.38 248 ASN A CA 1
ATOM 1991 C C . ASN A 1 248 ? 10.820 19.627 6.811 1.00 86.38 248 AS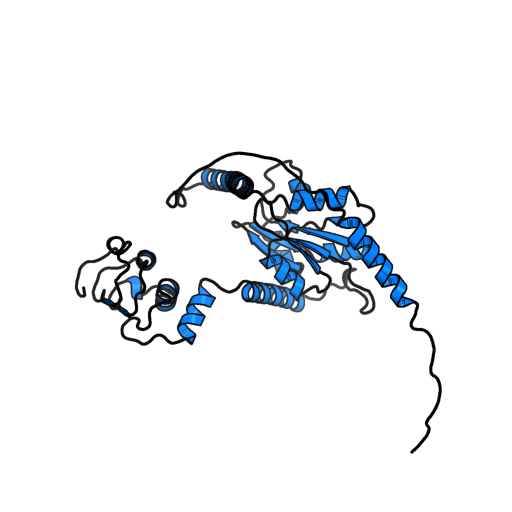N A C 1
ATOM 1993 O O . ASN A 1 248 ? 10.743 18.504 7.317 1.00 86.38 248 ASN A O 1
ATOM 1997 N N . GLU A 1 249 ? 11.196 19.848 5.551 1.00 81.06 249 GLU A N 1
ATOM 1998 C CA . GLU A 1 249 ? 11.582 18.792 4.611 1.00 81.06 249 GLU A CA 1
ATOM 1999 C C . GLU A 1 249 ? 12.865 18.071 5.043 1.00 81.06 249 GLU A C 1
ATOM 2001 O O . GLU A 1 249 ? 12.937 16.848 4.969 1.00 81.06 249 GLU A O 1
ATOM 2006 N N . GLU A 1 250 ? 13.850 18.794 5.573 1.00 81.38 250 GLU A N 1
ATOM 2007 C CA . GLU A 1 250 ? 15.119 18.206 6.013 1.00 81.38 250 GLU A CA 1
ATOM 2008 C C . GLU A 1 250 ? 14.913 17.262 7.202 1.00 81.38 250 GLU A C 1
ATOM 2010 O O . GLU A 1 250 ? 15.386 16.127 7.226 1.00 81.38 250 GLU A O 1
ATOM 2015 N N . MET A 1 251 ? 14.095 17.685 8.164 1.00 81.88 251 MET A N 1
ATOM 2016 C CA . MET A 1 251 ? 13.689 16.836 9.281 1.00 81.88 251 MET A CA 1
ATOM 2017 C C . MET A 1 251 ? 12.903 15.610 8.796 1.00 81.88 251 MET A C 1
ATOM 2019 O O . MET A 1 251 ? 13.058 14.516 9.338 1.00 81.88 251 MET A O 1
ATOM 2023 N N . HIS A 1 252 ? 12.066 15.774 7.766 1.00 80.81 252 HIS A N 1
ATOM 2024 C CA . HIS A 1 252 ? 11.363 14.653 7.147 1.00 80.81 252 HIS A CA 1
ATOM 2025 C C . HIS A 1 252 ? 12.335 13.641 6.540 1.00 80.81 252 HIS A C 1
ATOM 2027 O O . HIS A 1 252 ? 12.183 12.440 6.766 1.00 80.81 252 HIS A O 1
ATOM 2033 N N . ARG A 1 253 ? 13.340 14.135 5.809 1.00 78.75 253 ARG A N 1
ATOM 2034 C CA . ARG A 1 253 ? 14.385 13.342 5.161 1.00 78.75 253 ARG A CA 1
ATOM 2035 C C . ARG A 1 253 ? 15.166 12.529 6.185 1.00 78.75 253 ARG A C 1
ATOM 2037 O O . ARG A 1 253 ? 15.258 11.315 6.034 1.00 78.75 253 ARG A O 1
ATOM 2044 N N . GLN A 1 254 ? 15.595 13.159 7.277 1.00 82.75 254 GLN A N 1
ATOM 2045 C CA . GLN A 1 254 ? 16.264 12.477 8.390 1.00 82.75 254 GLN A CA 1
ATOM 2046 C C . GLN A 1 254 ? 15.391 11.370 8.997 1.00 82.75 254 GLN A C 1
ATOM 2048 O O . GLN A 1 254 ? 15.850 10.248 9.187 1.00 82.75 254 GLN A O 1
ATOM 2053 N N . TRP A 1 255 ? 14.101 11.631 9.238 1.00 82.00 255 TRP A N 1
ATOM 2054 C CA . TRP A 1 255 ? 13.194 10.603 9.763 1.00 82.00 255 TRP A CA 1
ATOM 2055 C C . TRP A 1 255 ? 12.986 9.434 8.798 1.00 82.00 255 TRP A C 1
ATOM 2057 O O . TRP A 1 255 ? 12.858 8.290 9.241 1.00 82.00 255 TRP A O 1
ATOM 2067 N N . ILE A 1 256 ? 12.920 9.707 7.492 1.00 78.81 256 ILE A N 1
ATOM 2068 C CA . ILE A 1 256 ? 12.852 8.666 6.464 1.00 78.81 256 ILE A CA 1
ATOM 2069 C C . ILE A 1 256 ? 14.137 7.840 6.485 1.00 78.81 256 ILE A C 1
ATOM 2071 O O . ILE A 1 256 ? 14.058 6.612 6.509 1.00 78.81 256 ILE A O 1
ATOM 2075 N N . GLU A 1 257 ? 15.302 8.486 6.511 1.00 78.69 257 GLU A N 1
ATOM 2076 C CA . GLU A 1 257 ? 16.598 7.812 6.551 1.00 78.69 257 GLU A CA 1
ATOM 2077 C C . GLU A 1 257 ? 16.749 6.939 7.789 1.00 78.69 257 GLU A C 1
ATOM 2079 O O . GLU A 1 257 ? 17.076 5.766 7.646 1.00 78.69 257 GLU A O 1
ATOM 2084 N N . ASP A 1 258 ? 16.437 7.448 8.979 1.00 77.38 258 ASP A N 1
ATOM 2085 C CA . ASP A 1 258 ? 16.495 6.678 10.223 1.00 77.38 258 ASP A CA 1
ATOM 2086 C C . ASP A 1 258 ? 15.571 5.459 10.167 1.00 77.38 258 ASP A C 1
ATOM 2088 O O . ASP A 1 258 ? 15.979 4.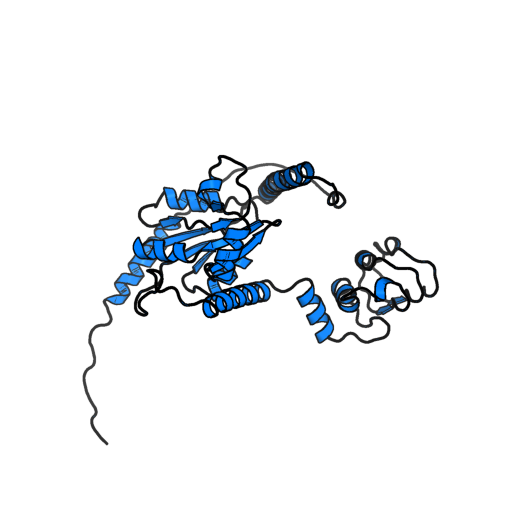333 10.475 1.00 77.38 258 ASP A O 1
ATOM 2092 N N . LYS A 1 259 ? 14.329 5.662 9.706 1.00 71.12 259 LYS A N 1
ATOM 2093 C CA . LYS A 1 259 ? 13.347 4.583 9.585 1.00 71.12 259 LYS A CA 1
ATOM 2094 C C . LYS A 1 259 ? 13.818 3.525 8.588 1.00 71.12 259 LYS A C 1
ATOM 2096 O O . LYS A 1 259 ? 13.794 2.337 8.902 1.00 71.12 259 LYS A O 1
ATOM 2101 N N . LEU A 1 260 ? 14.278 3.933 7.407 1.00 70.31 260 LEU A N 1
ATOM 2102 C CA . LEU A 1 260 ? 14.742 3.022 6.359 1.00 70.31 260 LEU A CA 1
ATOM 2103 C C . LEU A 1 260 ? 16.104 2.395 6.670 1.00 70.31 260 LEU A C 1
ATOM 2105 O O . LEU A 1 260 ? 16.356 1.275 6.234 1.00 70.31 260 LEU A O 1
ATOM 2109 N N . ARG A 1 261 ? 16.979 3.053 7.435 1.00 64.88 261 ARG A N 1
ATOM 2110 C CA . ARG A 1 261 ? 18.271 2.506 7.871 1.00 64.88 261 ARG A CA 1
ATOM 2111 C C . ARG A 1 261 ? 18.072 1.287 8.757 1.00 64.88 261 ARG A C 1
ATOM 2113 O O . ARG A 1 261 ? 18.785 0.304 8.572 1.00 64.88 261 ARG A O 1
ATOM 2120 N N . ILE A 1 262 ? 17.076 1.313 9.644 1.00 56.91 262 ILE A N 1
ATOM 2121 C CA . ILE A 1 262 ? 16.679 0.145 10.441 1.00 56.91 262 ILE A CA 1
ATOM 2122 C C . ILE A 1 262 ? 16.249 -1.001 9.515 1.00 56.91 262 ILE A C 1
ATOM 2124 O O . ILE A 1 262 ? 16.761 -2.109 9.646 1.00 56.91 262 ILE A O 1
ATOM 2128 N N . PHE A 1 263 ? 15.394 -0.735 8.520 1.00 53.41 263 PHE A N 1
ATOM 2129 C CA . PHE A 1 263 ? 14.979 -1.759 7.549 1.00 53.41 263 PHE A CA 1
ATOM 2130 C C . PHE A 1 263 ? 16.149 -2.305 6.718 1.00 53.41 263 PHE A C 1
ATOM 2132 O O . PHE A 1 263 ? 16.270 -3.518 6.546 1.00 53.41 263 PHE A O 1
ATOM 2139 N N . ARG A 1 264 ? 17.047 -1.434 6.240 1.00 49.69 264 ARG A N 1
ATOM 2140 C CA . ARG A 1 264 ? 18.262 -1.822 5.504 1.00 49.69 264 ARG A CA 1
ATOM 2141 C C . ARG A 1 264 ? 19.183 -2.679 6.366 1.00 49.69 264 ARG A C 1
ATOM 2143 O O . ARG A 1 264 ? 19.694 -3.682 5.880 1.00 49.69 264 ARG A O 1
ATOM 2150 N N . TRP A 1 265 ? 19.376 -2.316 7.633 1.00 42.38 265 TRP A N 1
ATOM 2151 C CA . TRP A 1 265 ? 20.193 -3.082 8.569 1.00 42.38 265 TRP A CA 1
ATOM 2152 C C . TRP A 1 265 ? 19.583 -4.460 8.857 1.00 42.38 265 TRP A C 1
ATOM 2154 O O . TRP A 1 265 ? 20.270 -5.455 8.660 1.00 42.38 265 TRP A O 1
ATOM 2164 N N . ILE A 1 266 ? 18.286 -4.546 9.186 1.00 47.22 266 ILE A N 1
ATOM 2165 C CA . ILE A 1 266 ? 17.582 -5.823 9.427 1.00 47.22 266 ILE A CA 1
ATOM 2166 C C . ILE A 1 266 ? 17.667 -6.749 8.203 1.00 47.22 266 ILE A C 1
ATOM 2168 O O . ILE A 1 266 ? 17.936 -7.948 8.341 1.00 47.22 266 ILE A O 1
ATOM 2172 N N . LYS A 1 267 ? 17.483 -6.198 6.995 1.00 40.88 267 LYS A N 1
ATOM 2173 C CA . LYS A 1 267 ? 17.564 -6.959 5.740 1.00 40.88 267 LYS A CA 1
ATOM 2174 C C . LYS A 1 267 ? 18.995 -7.429 5.457 1.00 40.88 267 LYS A C 1
ATOM 2176 O O . LYS A 1 267 ? 19.193 -8.592 5.120 1.00 40.88 267 LYS A O 1
ATOM 2181 N N . ASN A 1 268 ? 19.996 -6.577 5.686 1.00 38.38 268 ASN A N 1
ATOM 2182 C CA . ASN A 1 268 ? 21.409 -6.938 5.534 1.00 38.38 268 ASN A CA 1
ATOM 2183 C C . ASN A 1 268 ? 21.867 -7.987 6.566 1.00 38.38 268 ASN A C 1
ATOM 2185 O O . ASN A 1 268 ? 22.655 -8.868 6.225 1.00 38.38 268 ASN A O 1
ATOM 2189 N N . SER A 1 269 ? 21.344 -7.951 7.796 1.00 34.94 269 SER A N 1
ATOM 2190 C CA . SER A 1 269 ? 21.619 -8.949 8.842 1.00 34.94 269 SER A CA 1
ATOM 2191 C C . SER A 1 269 ? 20.995 -10.324 8.561 1.00 34.94 269 SER A C 1
ATOM 2193 O O . SER A 1 269 ? 21.447 -11.316 9.127 1.00 34.94 269 SER A O 1
ATOM 2195 N N . SER A 1 270 ? 20.005 -10.407 7.663 1.00 37.16 270 SER A N 1
ATOM 2196 C CA . SER A 1 270 ? 19.268 -11.638 7.319 1.00 37.16 270 SER A CA 1
ATOM 2197 C C . SER A 1 270 ? 19.756 -12.338 6.028 1.00 37.16 270 SER A C 1
ATOM 2199 O O . SER A 1 270 ? 19.123 -13.290 5.587 1.00 37.16 270 SER A O 1
ATOM 2201 N N . LYS A 1 271 ? 20.923 -11.930 5.494 1.00 32.69 271 LYS A N 1
ATOM 2202 C CA . LYS A 1 271 ? 21.634 -12.352 4.256 1.00 32.69 271 LYS A CA 1
ATOM 2203 C C . LYS A 1 271 ? 21.272 -11.646 2.928 1.00 32.69 271 LYS A C 1
ATOM 2205 O O . LYS A 1 271 ? 20.144 -11.662 2.454 1.00 32.69 271 LYS A O 1
ATOM 2210 N N . ASN A 1 272 ? 22.380 -11.202 2.312 1.00 29.30 272 ASN A N 1
ATOM 2211 C CA . ASN A 1 272 ? 22.730 -10.751 0.955 1.00 29.30 272 ASN A CA 1
ATOM 2212 C C . ASN A 1 272 ? 22.301 -9.361 0.425 1.00 29.30 272 ASN A C 1
ATOM 2214 O O . ASN A 1 272 ? 21.146 -9.077 0.121 1.00 29.30 272 ASN A O 1
ATOM 2218 N N . LEU A 1 273 ? 23.353 -8.539 0.245 1.00 34.72 273 LEU A N 1
ATOM 2219 C CA . LEU A 1 273 ? 23.469 -7.244 -0.431 1.00 34.72 273 LEU A CA 1
ATOM 2220 C C . LEU A 1 273 ? 23.093 -7.337 -1.918 1.00 34.72 273 LEU A C 1
ATOM 2222 O O . LEU A 1 273 ? 23.854 -7.922 -2.678 1.00 34.72 273 LEU A O 1
ATOM 2226 N N . TRP A 1 274 ? 22.027 -6.666 -2.359 1.00 28.36 274 TRP A N 1
ATOM 2227 C CA . TRP A 1 274 ? 21.854 -6.308 -3.784 1.00 28.36 274 TRP A CA 1
ATOM 2228 C C . TRP A 1 274 ? 21.143 -4.963 -4.025 1.00 28.36 274 TRP A C 1
ATOM 2230 O O . TRP A 1 274 ? 20.759 -4.657 -5.145 1.00 28.36 274 TRP A O 1
ATOM 2240 N N . ALA A 1 275 ? 20.987 -4.115 -3.001 1.00 30.62 275 ALA A N 1
ATOM 2241 C CA . ALA A 1 275 ? 20.286 -2.825 -3.133 1.00 30.62 275 ALA A CA 1
ATOM 2242 C C . ALA A 1 275 ? 21.193 -1.589 -2.939 1.00 30.62 275 ALA A C 1
ATOM 2244 O O . ALA A 1 275 ? 20.702 -0.487 -2.707 1.00 30.62 275 ALA A O 1
ATOM 2245 N N . LEU A 1 276 ? 22.519 -1.765 -2.998 1.00 29.73 276 LEU A N 1
ATOM 2246 C CA . LEU A 1 276 ? 23.513 -0.707 -2.752 1.00 29.73 276 LEU A CA 1
ATOM 2247 C C . LEU A 1 276 ? 23.900 0.118 -3.995 1.00 29.73 276 LEU A C 1
ATOM 2249 O O . LEU A 1 276 ? 24.743 1.000 -3.883 1.00 29.73 276 LEU A O 1
ATOM 2253 N N . SER A 1 277 ? 23.300 -0.117 -5.163 1.00 23.84 277 SER A N 1
ATOM 2254 C CA . SER A 1 277 ? 23.717 0.534 -6.416 1.00 23.84 277 SER A CA 1
ATOM 2255 C C . SER A 1 277 ? 23.034 1.867 -6.737 1.00 23.84 277 SER A C 1
ATOM 2257 O O . SER A 1 277 ? 23.312 2.432 -7.789 1.00 23.84 277 SER A O 1
ATOM 2259 N N . ILE A 1 278 ? 22.201 2.428 -5.855 1.00 27.92 278 ILE A N 1
ATOM 2260 C CA . ILE A 1 278 ? 21.624 3.761 -6.086 1.00 27.92 278 ILE A CA 1
ATOM 2261 C C . ILE A 1 278 ? 21.950 4.664 -4.894 1.00 27.92 278 ILE A C 1
ATOM 2263 O O . ILE A 1 278 ? 21.239 4.717 -3.889 1.00 27.92 278 ILE A O 1
ATOM 2267 N N . HIS A 1 279 ? 23.089 5.344 -4.993 1.00 27.88 279 HIS A N 1
ATOM 2268 C CA . HIS A 1 279 ? 23.423 6.505 -4.177 1.00 27.88 279 HIS A CA 1
ATOM 2269 C C . HIS A 1 279 ? 23.872 7.657 -5.066 1.00 27.88 279 HIS A C 1
ATOM 2271 O O . HIS A 1 279 ? 24.649 7.429 -5.993 1.00 27.88 279 HIS A O 1
ATOM 2277 N N . ARG A 1 280 ? 23.460 8.855 -4.623 1.00 30.12 280 ARG A N 1
ATOM 2278 C CA . ARG A 1 280 ? 23.974 10.230 -4.824 1.00 30.12 280 ARG A CA 1
ATOM 2279 C C . ARG A 1 280 ? 22.879 11.152 -5.393 1.00 30.12 280 ARG A C 1
ATOM 2281 O O . ARG A 1 280 ? 22.182 10.748 -6.307 1.00 30.12 280 ARG A O 1
ATOM 2288 N N . GLU A 1 281 ? 22.631 12.360 -4.872 1.00 25.73 281 GLU A N 1
ATOM 2289 C CA . GLU A 1 281 ? 23.520 13.248 -4.106 1.00 25.73 281 GLU A CA 1
ATOM 2290 C C . GLU A 1 281 ? 22.790 14.456 -3.448 1.00 25.73 281 GLU A C 1
ATOM 2292 O O . GLU A 1 281 ? 21.734 14.876 -3.908 1.00 25.73 281 GLU A O 1
ATOM 2297 N N . TYR A 1 282 ? 23.461 15.031 -2.434 1.00 25.78 282 TYR A N 1
ATOM 2298 C CA . TYR A 1 282 ? 23.511 16.440 -1.977 1.00 25.78 282 TYR A CA 1
ATOM 2299 C C . TYR A 1 282 ? 22.606 17.055 -0.864 1.00 25.78 282 TYR A C 1
ATOM 2301 O O . TYR A 1 282 ? 21.451 17.412 -1.063 1.00 25.78 282 TYR A O 1
ATOM 2309 N N . ASN A 1 283 ? 23.303 17.275 0.272 1.00 24.23 283 ASN A N 1
ATOM 2310 C CA . ASN A 1 283 ? 23.538 18.461 1.133 1.00 24.23 283 ASN A CA 1
ATOM 2311 C C . ASN A 1 283 ? 22.477 19.160 2.020 1.00 24.23 283 ASN A C 1
ATOM 2313 O O . ASN A 1 283 ? 21.444 19.650 1.586 1.00 24.23 283 ASN A O 1
ATOM 2317 N N . ILE A 1 284 ? 22.927 19.302 3.276 1.00 28.27 284 ILE A N 1
ATOM 2318 C CA . ILE A 1 284 ? 22.374 19.864 4.520 1.00 28.27 284 ILE A CA 1
ATOM 2319 C C . ILE A 1 284 ? 22.515 21.398 4.575 1.00 28.27 284 ILE A C 1
ATOM 2321 O O . ILE A 1 284 ? 23.527 21.908 4.101 1.00 28.27 284 ILE A O 1
ATOM 2325 N N . ASN A 1 285 ? 21.580 22.105 5.243 1.00 23.25 285 ASN A N 1
ATOM 2326 C CA . ASN A 1 285 ? 21.871 23.230 6.164 1.00 23.25 285 ASN A CA 1
ATOM 2327 C C . ASN A 1 285 ? 20.660 23.653 7.050 1.00 23.25 285 ASN A C 1
ATOM 2329 O O . ASN A 1 285 ? 19.644 24.124 6.555 1.00 23.25 285 ASN A O 1
ATOM 2333 N N . ASN A 1 286 ? 20.855 23.511 8.371 1.00 24.47 286 ASN A N 1
ATOM 2334 C CA . ASN A 1 286 ? 20.321 24.211 9.565 1.00 24.47 286 ASN A CA 1
ATOM 2335 C C . ASN A 1 286 ? 18.818 24.533 9.823 1.00 24.47 286 ASN A C 1
ATOM 2337 O O . ASN A 1 286 ? 18.236 25.442 9.246 1.00 24.47 286 ASN A O 1
ATOM 2341 N N . VAL A 1 287 ? 18.285 23.835 10.849 1.00 27.67 287 VAL A N 1
ATOM 2342 C CA . VAL A 1 287 ? 17.661 24.277 12.135 1.00 27.67 287 VAL A CA 1
ATOM 2343 C C . VAL A 1 287 ? 16.751 25.528 12.170 1.00 27.67 287 VAL A C 1
ATOM 2345 O O . VAL A 1 287 ? 17.251 26.640 12.089 1.00 27.67 287 VAL A O 1
ATOM 2348 N N . ASP A 1 288 ? 15.442 25.349 12.454 1.00 23.20 288 ASP A N 1
ATOM 2349 C CA . ASP A 1 288 ? 14.825 25.726 13.753 1.00 23.20 288 ASP A CA 1
ATOM 2350 C C . ASP A 1 288 ? 13.317 25.376 13.908 1.00 23.20 288 ASP A C 1
ATOM 2352 O O . ASP A 1 288 ? 12.489 25.641 13.041 1.00 23.20 288 ASP A O 1
ATOM 2356 N N . SER A 1 289 ? 12.996 24.841 15.094 1.00 29.30 289 SER A N 1
ATOM 2357 C CA . SER A 1 289 ? 11.735 24.826 15.869 1.00 29.30 289 SER A CA 1
ATOM 2358 C C . SER A 1 289 ? 10.379 24.316 15.311 1.00 29.30 289 SER A C 1
ATOM 2360 O O . SER A 1 289 ? 10.133 24.087 14.133 1.00 29.30 289 SER A O 1
ATOM 2362 N N . MET A 1 290 ? 9.489 24.041 16.268 1.00 28.83 290 MET A N 1
ATOM 2363 C CA . MET A 1 290 ? 8.495 22.972 16.303 1.00 28.83 290 MET A CA 1
ATOM 2364 C C . MET A 1 290 ? 7.099 23.531 16.649 1.00 28.83 290 MET A C 1
ATOM 2366 O O . MET A 1 290 ? 6.983 24.482 17.412 1.00 28.83 290 MET A O 1
ATOM 2370 N N . VAL A 1 291 ? 6.055 22.820 16.197 1.00 28.92 291 VAL A N 1
ATOM 2371 C CA . VAL A 1 291 ? 4.658 22.807 16.698 1.00 28.92 291 VAL A CA 1
ATOM 2372 C C . VAL A 1 291 ? 3.792 24.057 16.468 1.00 28.92 291 VAL A C 1
ATOM 2374 O O . VAL A 1 291 ? 3.959 25.083 17.110 1.00 28.92 291 VAL A O 1
ATOM 2377 N N . ASN A 1 292 ? 2.699 23.883 15.708 1.00 31.44 292 ASN A N 1
ATOM 2378 C CA . ASN A 1 292 ? 1.478 24.669 15.918 1.00 31.44 292 ASN A CA 1
ATOM 2379 C C . ASN A 1 292 ? 0.405 23.799 16.586 1.00 31.44 292 ASN A C 1
ATOM 2381 O O . ASN A 1 292 ? -0.076 22.822 16.013 1.00 31.44 292 ASN A O 1
ATOM 2385 N N . LYS A 1 293 ? 0.034 24.187 17.812 1.00 38.00 293 LYS A N 1
ATOM 2386 C CA . LYS A 1 293 ? -1.177 23.755 18.519 1.00 38.00 293 LYS A CA 1
ATOM 2387 C C . LYS A 1 293 ? -2.396 24.105 17.662 1.00 38.00 293 LYS A C 1
ATOM 2389 O O . LYS A 1 293 ? -2.620 25.282 17.404 1.00 38.00 293 LYS A O 1
ATOM 2394 N N . MET A 1 294 ? -3.232 23.134 17.303 1.00 31.58 294 MET A N 1
ATOM 2395 C CA . MET A 1 294 ? -4.606 23.429 16.890 1.00 31.58 294 MET A CA 1
ATOM 2396 C C . MET A 1 294 ? -5.583 22.433 17.512 1.00 31.58 294 MET A C 1
ATOM 2398 O O . MET A 1 294 ? -5.449 21.217 17.382 1.00 31.58 294 MET A O 1
ATOM 2402 N N . ASN A 1 295 ? -6.551 23.002 18.230 1.00 38.03 295 ASN A N 1
ATOM 2403 C CA . ASN A 1 295 ? -7.677 22.366 18.907 1.00 38.03 295 ASN A CA 1
ATOM 2404 C C . ASN A 1 295 ? -8.640 21.703 17.899 1.00 38.03 295 ASN A C 1
ATOM 2406 O O . ASN A 1 295 ? -9.757 22.162 17.703 1.00 38.03 295 ASN A O 1
ATOM 2410 N N . ILE A 1 296 ? -8.220 20.617 17.248 1.00 42.41 296 ILE A N 1
ATOM 2411 C CA . ILE A 1 296 ? -9.045 19.884 16.268 1.00 42.41 296 ILE A CA 1
ATOM 2412 C C . ILE A 1 296 ? -10.174 19.105 16.965 1.00 42.41 296 ILE A C 1
ATOM 2414 O O . ILE A 1 296 ? -11.272 18.960 16.428 1.00 42.41 296 ILE A O 1
ATOM 2418 N N . VAL A 1 297 ? -9.936 18.649 18.197 1.00 35.91 297 VAL A N 1
ATOM 2419 C CA . VAL A 1 297 ? -10.896 17.829 18.949 1.00 35.91 297 VAL A CA 1
ATOM 2420 C C . VAL A 1 297 ? -12.161 18.615 19.322 1.00 35.91 297 VAL A C 1
ATOM 2422 O O . VAL A 1 297 ? -13.257 18.060 19.252 1.00 35.91 297 VAL A O 1
ATOM 2425 N N . SER A 1 298 ? -12.057 19.911 19.644 1.00 33.41 298 SER A N 1
ATOM 2426 C CA . SER A 1 298 ? -13.238 20.730 19.960 1.00 33.41 298 SER A CA 1
ATOM 2427 C C . SER A 1 298 ? -14.076 21.045 18.719 1.00 33.41 298 SER A C 1
ATOM 2429 O O . SER A 1 298 ? -15.300 21.045 18.793 1.00 33.41 298 SER A O 1
ATOM 2431 N N . THR A 1 299 ? -13.449 21.234 17.555 1.00 36.16 299 THR A N 1
ATOM 2432 C CA . THR A 1 299 ? -14.167 21.480 16.293 1.00 36.16 299 THR A CA 1
ATOM 2433 C C . THR A 1 299 ? -14.941 20.250 15.815 1.00 36.16 299 THR A C 1
ATOM 2435 O O . THR A 1 299 ? -16.010 20.390 15.223 1.00 36.16 299 THR A O 1
ATOM 2438 N N . ILE A 1 300 ? -14.426 19.046 16.079 1.00 41.88 300 ILE A N 1
ATOM 2439 C CA . ILE A 1 300 ? -15.104 17.793 15.725 1.00 41.88 300 ILE A CA 1
ATOM 2440 C C . ILE A 1 300 ? -16.206 17.470 16.743 1.00 41.88 300 ILE A C 1
ATOM 2442 O O . ILE A 1 300 ? -17.318 17.165 16.320 1.00 41.88 300 ILE A O 1
ATOM 2446 N N . SER A 1 301 ? -15.954 17.620 18.053 1.00 33.75 301 SER A N 1
ATOM 2447 C CA . SER A 1 301 ? -16.983 17.397 19.088 1.00 33.75 301 SER A CA 1
ATOM 2448 C C . SER A 1 301 ? -18.191 18.316 18.883 1.00 33.75 301 SER A C 1
ATOM 2450 O O . SER A 1 301 ? -19.315 17.832 18.847 1.00 33.75 301 SER A O 1
ATOM 2452 N N . ASN A 1 302 ? -17.965 19.608 18.614 1.00 35.06 302 ASN A N 1
ATOM 2453 C CA . ASN A 1 302 ? -19.055 20.565 18.408 1.00 35.06 302 ASN A CA 1
ATOM 2454 C C . ASN A 1 302 ? -19.879 20.288 17.138 1.00 35.06 302 ASN A C 1
ATOM 2456 O O . ASN A 1 302 ? -21.019 20.722 17.052 1.00 35.06 302 ASN A O 1
ATOM 2460 N N . ARG A 1 303 ? -19.337 19.583 16.134 1.00 38.59 303 ARG A N 1
ATOM 2461 C CA . ARG A 1 303 ? -20.098 19.210 14.926 1.00 38.59 303 ARG A CA 1
ATOM 2462 C C . ARG A 1 303 ? -20.919 17.940 15.113 1.00 38.59 303 ARG A C 1
ATOM 2464 O O . ARG A 1 303 ? -21.971 17.819 14.494 1.00 38.59 303 ARG A O 1
ATOM 2471 N N . VAL A 1 304 ? -20.466 17.029 15.973 1.00 37.16 304 VAL A N 1
ATOM 2472 C CA . VAL A 1 304 ? -21.254 15.856 16.371 1.00 37.16 304 VAL A CA 1
ATOM 2473 C C . VAL A 1 304 ? -22.471 16.304 17.194 1.00 37.16 304 VAL A C 1
ATOM 2475 O O . VAL A 1 304 ? -23.579 15.863 16.901 1.00 37.16 304 VAL A O 1
ATOM 2478 N N . ASP A 1 305 ? -22.303 17.279 18.096 1.00 32.62 305 ASP A N 1
ATOM 2479 C CA . ASP A 1 305 ? -23.400 17.837 18.910 1.00 32.62 305 ASP A CA 1
ATOM 2480 C C . ASP A 1 305 ? -24.400 18.697 18.106 1.00 32.62 305 ASP A C 1
ATOM 2482 O O . ASP A 1 305 ? -25.561 18.818 18.481 1.00 32.62 305 ASP A O 1
ATOM 2486 N N . VAL A 1 306 ? -23.991 19.275 16.970 1.00 36.09 306 VAL A N 1
ATOM 2487 C CA . VAL A 1 306 ? -24.913 20.006 16.075 1.00 36.09 306 VAL A CA 1
ATOM 2488 C C . VAL A 1 306 ? -25.716 19.046 15.188 1.00 36.09 306 VAL A C 1
ATOM 2490 O O . VAL A 1 306 ? -26.852 19.335 14.836 1.00 36.09 306 VAL A O 1
ATOM 2493 N N . SER A 1 307 ? -25.186 17.867 14.848 1.00 31.84 307 SER A N 1
ATOM 2494 C CA . SER A 1 307 ? -25.957 16.879 14.073 1.00 31.84 307 SER A CA 1
ATOM 2495 C C . SER A 1 307 ? -27.098 16.226 14.870 1.00 31.84 307 SER A C 1
ATOM 2497 O O . SER A 1 307 ? -28.082 15.787 14.275 1.00 31.84 307 SER A O 1
ATOM 2499 N N . SER A 1 308 ? -27.023 16.223 16.207 1.00 31.55 308 SER A N 1
ATOM 2500 C CA . SER A 1 308 ? -28.113 15.749 17.068 1.00 31.55 308 SER A CA 1
ATOM 2501 C C . SER A 1 308 ? -29.230 16.785 17.263 1.00 31.55 308 SER A C 1
ATOM 2503 O O . SER A 1 308 ? -30.372 16.382 17.471 1.00 31.55 308 SER A O 1
ATOM 2505 N N . SER A 1 309 ? -28.963 18.090 17.115 1.00 29.33 309 SER A N 1
ATOM 2506 C CA . SER A 1 309 ? -29.986 19.146 17.231 1.00 29.33 309 SER A CA 1
ATOM 2507 C C . SER A 1 309 ? -30.798 19.388 15.952 1.00 29.33 309 SER A C 1
ATOM 2509 O O . SER A 1 309 ? -31.940 19.832 16.035 1.00 29.33 309 SER A O 1
ATOM 2511 N N . TYR A 1 310 ? -30.288 19.005 14.775 1.00 30.16 310 TYR A N 1
ATOM 2512 C CA . TYR A 1 310 ? -31.072 19.032 13.527 1.00 30.16 310 TYR A CA 1
ATOM 2513 C C . TYR A 1 310 ? -32.075 17.872 13.396 1.00 30.16 310 TYR A C 1
ATOM 2515 O O . TYR A 1 310 ? -32.912 17.878 12.497 1.00 30.16 310 TYR A O 1
ATOM 2523 N N . SER A 1 311 ? -32.035 16.893 14.307 1.00 30.28 311 SER A N 1
ATOM 2524 C CA . SER A 1 311 ? -32.974 15.761 14.314 1.00 30.28 311 SER A CA 1
ATOM 2525 C C . SER A 1 311 ? -34.295 16.073 15.039 1.00 30.28 311 SER A C 1
ATOM 2527 O O . SER A 1 311 ? -35.232 15.284 14.959 1.00 30.28 311 SER A O 1
ATOM 2529 N N . SER A 1 312 ? -34.395 17.216 15.733 1.00 30.36 312 SER A N 1
ATOM 2530 C CA . SER A 1 312 ? -35.565 17.600 16.544 1.00 30.36 312 SER A CA 1
ATOM 2531 C C . SER A 1 312 ? -36.472 18.685 15.941 1.00 30.36 312 SER A C 1
ATOM 2533 O O . SER A 1 312 ? -37.485 19.004 16.552 1.00 30.36 312 SER A O 1
ATOM 2535 N N . GLU A 1 313 ? -36.178 19.226 14.751 1.00 29.70 313 GLU A N 1
ATOM 2536 C CA . GLU A 1 313 ? -36.992 20.296 14.126 1.00 29.70 313 GLU A CA 1
ATOM 2537 C C . GLU A 1 313 ? -37.837 19.868 12.913 1.00 29.70 313 GLU A C 1
ATOM 2539 O O . GLU A 1 313 ? -38.476 20.702 12.276 1.00 29.70 313 GLU A O 1
ATOM 2544 N N . ILE A 1 314 ? -37.951 18.568 12.622 1.00 30.36 314 ILE A N 1
ATOM 2545 C CA . ILE A 1 314 ? -38.913 18.074 11.621 1.00 30.36 314 ILE A CA 1
ATOM 2546 C C . ILE A 1 314 ? -40.058 17.350 12.336 1.00 30.36 314 ILE A C 1
ATOM 2548 O O . ILE A 1 314 ? -40.198 16.131 12.283 1.00 30.36 314 ILE A O 1
ATOM 2552 N N . GLN A 1 315 ? -40.903 18.124 13.021 1.00 27.06 315 GLN A N 1
ATOM 2553 C CA . GLN A 1 315 ? -42.242 17.692 13.414 1.00 27.06 315 GLN A CA 1
ATOM 2554 C C . GLN A 1 315 ? -43.288 18.745 13.024 1.00 27.06 315 GLN A C 1
ATOM 2556 O O . GLN A 1 315 ? -43.271 19.876 13.491 1.00 27.06 315 GLN A O 1
ATOM 2561 N N . TYR A 1 316 ? -44.229 18.293 12.190 1.00 30.33 316 TYR A N 1
ATOM 2562 C CA . TYR A 1 316 ? -45.585 18.812 11.991 1.00 30.33 316 TYR A CA 1
ATOM 2563 C C . TYR A 1 316 ? -45.769 20.256 11.492 1.00 30.33 316 TYR A C 1
ATOM 2565 O O . TYR A 1 316 ? -46.030 21.174 12.258 1.00 30.33 316 TYR A O 1
ATOM 2573 N N . SER A 1 317 ? -45.883 20.413 10.169 1.00 27.95 317 SER A N 1
ATOM 2574 C CA . SER A 1 317 ? -46.956 21.234 9.577 1.00 27.95 317 SER A CA 1
ATOM 2575 C C . SER A 1 317 ? -47.135 20.931 8.087 1.00 27.95 317 SER A C 1
ATOM 2577 O O . SER A 1 317 ? -46.358 21.363 7.246 1.00 27.95 317 SER A O 1
ATOM 2579 N N . ASN A 1 318 ? -48.155 20.133 7.760 1.00 27.31 318 ASN A N 1
ATOM 2580 C CA . ASN A 1 318 ? -49.181 20.476 6.765 1.00 27.31 318 ASN A CA 1
ATOM 2581 C C . ASN A 1 318 ? -50.051 19.255 6.464 1.00 27.31 318 ASN A C 1
ATOM 2583 O O . ASN A 1 318 ? -49.864 18.514 5.503 1.00 27.31 318 ASN A O 1
ATOM 2587 N N . SER A 1 319 ? -51.067 19.090 7.308 1.00 30.70 319 SER A N 1
ATOM 2588 C CA . SER A 1 319 ? -52.326 18.498 6.883 1.00 30.70 319 SER A CA 1
ATOM 2589 C C . SER A 1 319 ? -53.092 19.543 6.060 1.00 30.70 319 SER A C 1
ATOM 2591 O O . SER A 1 319 ? -53.294 20.655 6.544 1.00 30.70 319 SER A O 1
ATOM 2593 N N . LYS A 1 320 ? -53.523 19.183 4.840 1.00 30.73 320 LYS A N 1
ATOM 2594 C CA . LYS A 1 320 ? -54.876 19.406 4.266 1.00 30.73 320 LYS A CA 1
ATOM 2595 C C . LYS A 1 320 ? -54.885 19.558 2.734 1.00 30.73 320 LYS A C 1
ATOM 2597 O O . LYS A 1 320 ? -54.256 20.464 2.205 1.00 30.73 320 LYS A O 1
ATOM 2602 N N . ARG A 1 321 ? -55.818 18.795 2.129 1.00 28.59 321 ARG A N 1
ATOM 2603 C CA . ARG A 1 321 ? -56.493 18.950 0.809 1.00 28.59 321 ARG A CA 1
ATOM 2604 C C . ARG A 1 321 ? -55.625 18.582 -0.405 1.00 28.59 321 ARG A C 1
ATOM 2606 O O . ARG A 1 321 ? -54.508 19.050 -0.504 1.00 28.59 321 ARG A O 1
ATOM 2613 N N . PHE A 1 322 ? -56.0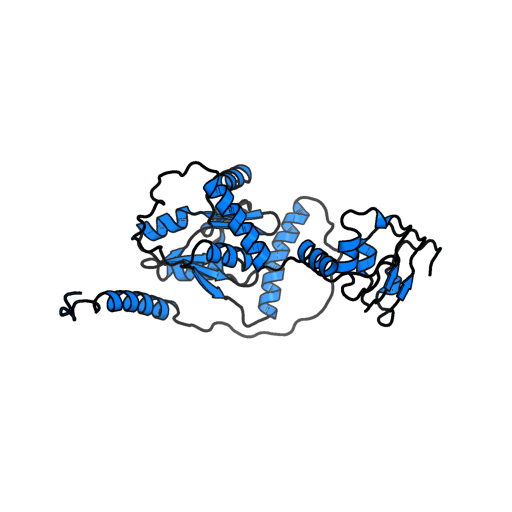29 17.736 -1.356 1.00 27.92 322 PHE A N 1
ATOM 2614 C CA . PHE A 1 322 ? -57.320 17.434 -2.013 1.00 27.92 322 PHE A CA 1
ATOM 2615 C C . PHE A 1 322 ? -57.313 15.931 -2.409 1.00 27.92 322 PHE A C 1
ATOM 2617 O O . PHE A 1 322 ? -56.275 15.451 -2.843 1.00 27.92 322 PHE A O 1
ATOM 2624 N N . VAL A 1 323 ? -58.277 15.052 -2.090 1.00 31.44 323 VAL A N 1
ATOM 2625 C CA . VAL A 1 323 ? -59.637 14.811 -2.646 1.00 31.44 323 VAL A CA 1
ATOM 2626 C C . VAL A 1 323 ? -59.737 14.839 -4.180 1.00 31.44 323 VAL A C 1
ATOM 2628 O O . VAL A 1 323 ? -59.625 15.914 -4.750 1.00 31.44 323 VAL A O 1
ATOM 2631 N N . HIS A 1 324 ? -60.027 13.654 -4.755 1.00 33.62 324 HIS A N 1
ATOM 2632 C CA . HIS A 1 324 ? -60.657 13.301 -6.050 1.00 33.62 324 HIS A CA 1
ATOM 2633 C C . HIS A 1 324 ? -60.399 14.216 -7.267 1.00 33.62 324 HIS A C 1
ATOM 2635 O O . HIS A 1 324 ? -60.701 15.402 -7.248 1.00 33.62 324 HIS A O 1
ATOM 2641 N N . ARG A 1 325 ? -59.980 13.679 -8.414 1.00 36.00 325 ARG A N 1
ATOM 2642 C CA . ARG A 1 325 ? -60.735 12.714 -9.228 1.00 36.00 325 ARG A CA 1
ATOM 2643 C C . ARG A 1 325 ? -59.838 12.057 -10.269 1.00 36.00 325 ARG A C 1
ATOM 2645 O O . ARG A 1 325 ? -58.909 12.755 -10.726 1.00 36.00 325 ARG A O 1
#

InterPro domains:
  IPR008144 Guanylate kinase-like domain [PS50052] (126-299)
  IPR008145 Guanylate kinase/L-type calcium channel beta subunit [PF00625] (128-252)
  IPR027417 P-loop containing nucleoside triphosphate hydrolase [G3DSA:3.40.50.300] (117-317)
  IPR027417 P-loop containing nucleoside triphosphate hydrolase [SSF52540] (125-256)
  IPR032675 Leucine-rich repeat domain superfamily [G3DSA:3.80.10.10] (1-90)